Protein AF-A0AAN9U965-F1 (afdb_monomer_lite)

pLDDT: mean 80.57, std 17.1, range [33.0, 98.25]

Radius of gyration: 24.38 Å; chains: 1; bounding box: 65×41×61 Å

Sequence (216 aa):
MSSQENPQKCGNPKCTTAPPLPDSGAPPSSTLLKCGRCKKEAYCSRPCQAAAWPRHKRSCVRPNYIIKFQLSPEYVTDPPVSRTLSCPADAVFYHLHMALQVAFGWSTTHSFDFAVANPDYVSPFAANGGVGADGQPDFSALMEHLKRMNPAHGADPSAPQEYLFRVVDPVEQTMFSGVDRVHEGGRRHPNTPEKKADNYKLYQLFDDPKYQGRFP

Foldseek 3Di:
DDDPPDPQDALQPPDPDDDPDPPDPDDPDQPFCQDPAQSPGTHSDPVSCVNCCVVVVVVRAHFWDFDKDWDPCVPQVVVTDIDTDGGRQQAFQVVVVVVVCVRVVHDPPAWDKDFQFDPPDDQPCNVAVCAPPVRHRVVVSVVVLVLLLDLVDAADQPDDQGTQEMATEPDDDDPPNCPRCSCVSSNDHPNYYYHYRRPHGNCNQDVDPVCDVRDD

InterPro domains:
  IPR002893 Zinc finger, MYND-type [PF01753] (28-60)
  IPR002893 Zinc finger, MYND-type [PS50865] (7-60)
  IPR012912 Plasmid pRiA4b, Orf3-like domain [PF07929] (77-123)
  IPR024047 MM3350-like superfamily [G3DSA:3.10.290.30] (62-215)
  IPR024047 MM3350-like superfamily [SSF159941] (63-125)

Organism: NCBI:txid117547

Structure (mmCIF, N/CA/C/O backbone):
data_AF-A0AAN9U965-F1
#
_entry.id   AF-A0AAN9U965-F1
#
loop_
_atom_site.group_PDB
_atom_site.id
_atom_site.type_symbol
_atom_site.label_atom_id
_atom_site.label_alt_id
_atom_site.label_comp_id
_atom_site.label_asym_id
_atom_site.label_entity_id
_atom_site.label_seq_id
_atom_site.pdbx_PDB_ins_code
_atom_site.Cartn_x
_atom_site.Cartn_y
_atom_site.Cartn_z
_atom_site.occupancy
_atom_site.B_iso_or_equiv
_atom_site.auth_seq_id
_atom_site.auth_comp_id
_atom_site.auth_asym_id
_atom_site.auth_atom_id
_atom_site.pdbx_PDB_model_num
ATOM 1 N N . MET A 1 1 ? -28.577 -2.447 -3.236 1.00 33.00 1 MET A N 1
ATOM 2 C CA . MET A 1 1 ? -28.711 -3.057 -1.896 1.00 33.00 1 MET A CA 1
ATOM 3 C C . MET A 1 1 ? -28.308 -2.005 -0.877 1.00 33.00 1 MET A C 1
ATOM 5 O O . MET A 1 1 ? -27.128 -1.707 -0.768 1.00 33.00 1 MET A O 1
ATOM 9 N N . SER A 1 2 ? -29.287 -1.352 -0.249 1.00 36.78 2 SER A N 1
ATOM 10 C CA . SER A 1 2 ? -29.056 -0.241 0.680 1.00 36.78 2 SER A CA 1
ATOM 11 C C . SER A 1 2 ? -28.466 -0.753 1.989 1.00 36.78 2 SER A C 1
ATOM 13 O O . SER A 1 2 ? -29.139 -1.455 2.741 1.00 36.78 2 SER A O 1
ATOM 15 N N . SER A 1 3 ? -27.212 -0.403 2.264 1.00 39.09 3 SER A N 1
ATOM 16 C CA . SER A 1 3 ? -26.610 -0.568 3.584 1.00 39.09 3 SER A CA 1
ATOM 17 C C . SER A 1 3 ? -27.312 0.388 4.546 1.00 39.09 3 SER A C 1
ATOM 19 O O . SER A 1 3 ? -27.102 1.595 4.483 1.00 39.09 3 SER A O 1
ATOM 21 N N . GLN A 1 4 ? -28.185 -0.136 5.403 1.00 35.56 4 GLN A N 1
ATOM 22 C CA . GLN A 1 4 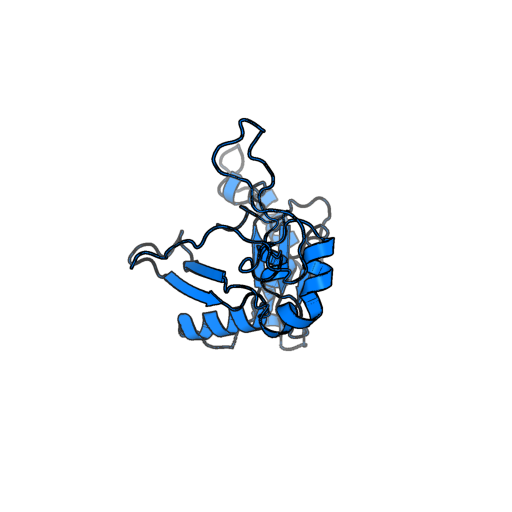? -28.764 0.628 6.504 1.00 35.56 4 GLN A CA 1
ATOM 23 C C . GLN A 1 4 ? -27.636 0.999 7.480 1.00 35.56 4 GLN A C 1
ATOM 25 O O . GLN A 1 4 ? -27.138 0.151 8.223 1.00 35.56 4 GLN A O 1
ATOM 30 N N . GLU A 1 5 ? -27.193 2.256 7.453 1.00 42.22 5 GLU A N 1
ATOM 31 C CA . GLU A 1 5 ? -26.287 2.801 8.463 1.00 42.22 5 GLU A CA 1
ATOM 32 C C . GLU A 1 5 ? -27.044 2.922 9.794 1.00 42.22 5 GLU A C 1
ATOM 34 O O . GLU A 1 5 ? -27.876 3.800 10.003 1.00 42.22 5 GLU A O 1
ATOM 39 N N . ASN A 1 6 ? -26.781 1.968 10.684 1.00 44.28 6 ASN A N 1
ATOM 40 C CA . ASN A 1 6 ? -27.314 1.913 12.042 1.00 44.28 6 ASN A CA 1
ATOM 41 C C . ASN A 1 6 ? -26.802 3.131 12.852 1.00 44.28 6 ASN A C 1
ATOM 43 O O . ASN A 1 6 ? -25.614 3.455 12.723 1.00 44.28 6 ASN A O 1
ATOM 47 N N . PRO A 1 7 ? -27.618 3.791 13.703 1.00 51.41 7 PRO A N 1
ATOM 48 C CA . PRO A 1 7 ? -27.207 4.992 14.426 1.00 51.41 7 PRO A CA 1
ATOM 49 C C . PRO A 1 7 ? -25.923 4.761 15.226 1.00 51.41 7 PRO A C 1
ATOM 51 O O . PRO A 1 7 ? -25.764 3.747 15.913 1.00 51.41 7 PRO A O 1
ATOM 54 N N . GLN A 1 8 ? -24.991 5.708 15.109 1.00 67.69 8 GLN A N 1
ATOM 55 C CA . GLN A 1 8 ? -23.650 5.646 15.682 1.00 67.69 8 GLN A CA 1
ATOM 56 C C . GLN A 1 8 ? -23.687 5.554 17.215 1.00 67.69 8 GLN A C 1
ATOM 58 O O . GLN A 1 8 ? -23.705 6.562 17.916 1.00 67.69 8 GLN A O 1
ATOM 63 N N . LYS A 1 9 ? -23.666 4.326 17.747 1.00 83.88 9 LYS A N 1
ATOM 64 C CA . LYS A 1 9 ? -23.493 4.042 19.178 1.00 83.88 9 LYS A CA 1
ATOM 65 C C . LYS A 1 9 ? -22.047 3.681 19.503 1.00 83.88 9 LYS A C 1
ATOM 67 O O . LYS A 1 9 ? -21.360 3.041 18.708 1.00 83.88 9 LYS A O 1
ATOM 72 N N . CYS A 1 10 ? -21.603 4.041 20.706 1.00 89.50 10 CYS A N 1
ATOM 73 C CA . CYS A 1 10 ? -20.295 3.637 21.214 1.00 89.50 10 CYS A CA 1
ATOM 74 C C . CYS A 1 10 ? -20.200 2.101 21.311 1.00 89.50 10 CYS A C 1
ATOM 76 O O . CYS A 1 10 ? -21.069 1.448 21.887 1.00 89.50 10 CYS A O 1
ATOM 78 N N . GLY A 1 11 ? -19.120 1.516 20.785 1.00 90.19 11 GLY A N 1
ATOM 79 C CA . GLY A 1 11 ? -18.859 0.071 20.819 1.00 90.19 11 GLY A CA 1
ATOM 80 C C . GLY A 1 11 ? -18.490 -0.477 22.206 1.00 90.19 11 GLY A C 1
ATOM 81 O O . GLY A 1 11 ? -18.425 -1.697 22.397 1.00 90.19 11 GLY A O 1
ATOM 82 N N . ASN A 1 12 ? -18.257 0.399 23.191 1.00 91.62 12 ASN A N 1
ATOM 83 C CA . ASN A 1 12 ? -18.018 0.002 24.576 1.00 91.62 12 ASN A CA 1
ATOM 84 C C . ASN A 1 12 ? -19.356 -0.325 25.270 1.00 91.62 12 ASN A C 1
ATOM 86 O O . ASN A 1 12 ? -20.161 0.580 25.477 1.00 91.62 12 ASN A O 1
ATOM 90 N N . PRO A 1 13 ? -19.592 -1.583 25.693 1.00 87.50 13 PRO A N 1
ATOM 91 C CA . PRO A 1 13 ? -20.861 -1.986 26.302 1.00 87.50 13 PRO A CA 1
ATOM 92 C C . PRO A 1 13 ? -21.070 -1.380 27.696 1.00 87.50 13 PRO A C 1
ATOM 94 O O . PRO A 1 13 ? -22.182 -1.400 28.204 1.00 87.50 13 PRO A O 1
ATOM 97 N N . LYS A 1 14 ? -20.002 -0.868 28.320 1.00 88.12 14 LYS A N 1
ATOM 98 C CA . LYS A 1 14 ? -20.027 -0.193 29.623 1.00 88.12 14 LYS A CA 1
ATOM 99 C C . LYS A 1 14 ? -19.999 1.333 29.482 1.00 88.12 14 LYS A C 1
ATOM 101 O O . LYS A 1 14 ? -19.665 2.029 30.434 1.00 88.12 14 LYS A O 1
ATOM 106 N N . CYS A 1 15 ? -20.243 1.859 28.281 1.00 88.25 15 CYS A N 1
ATOM 107 C CA . CYS A 1 15 ? -20.258 3.297 28.058 1.00 88.25 15 CYS A CA 1
ATOM 108 C C . CYS A 1 15 ? -21.471 3.919 28.759 1.00 88.25 15 CYS A C 1
ATOM 110 O O . CYS A 1 15 ? -22.599 3.497 28.528 1.00 88.25 15 CYS A O 1
ATOM 112 N N . THR A 1 16 ? -21.226 4.924 29.596 1.00 83.69 16 THR A N 1
ATOM 113 C CA . THR A 1 16 ? -22.264 5.710 30.279 1.00 83.69 16 THR A CA 1
ATOM 114 C C . THR A 1 16 ? -22.568 7.026 29.565 1.00 83.69 16 THR A C 1
ATOM 116 O O . THR A 1 16 ? -23.454 7.763 29.988 1.00 83.69 16 THR A O 1
ATOM 119 N N . THR A 1 17 ? -21.843 7.344 28.486 1.00 76.25 17 THR A N 1
ATOM 120 C CA . THR A 1 17 ? -22.104 8.531 27.670 1.00 76.25 17 THR A CA 1
ATOM 121 C C . THR A 1 17 ? -23.449 8.354 26.974 1.00 76.25 17 THR A C 1
ATOM 123 O O . THR A 1 17 ? -23.606 7.446 26.154 1.00 76.25 17 THR A O 1
ATOM 126 N N . ALA A 1 18 ? -24.421 9.197 27.325 1.00 64.00 18 ALA A N 1
ATOM 127 C CA . ALA A 1 18 ? -25.734 9.182 26.699 1.00 64.00 18 ALA A CA 1
ATOM 128 C C . ALA A 1 18 ? -25.607 9.428 25.180 1.00 64.00 18 ALA A C 1
ATOM 130 O O . ALA A 1 18 ? -24.743 10.207 24.762 1.00 64.00 18 ALA A O 1
ATOM 131 N N . PRO A 1 19 ? -26.443 8.785 24.345 1.00 62.22 19 PRO A N 1
ATOM 132 C CA . PRO A 1 19 ? -26.567 9.165 22.944 1.00 62.22 19 PRO A CA 1
ATOM 133 C C . PRO A 1 19 ? -26.941 10.653 22.844 1.00 62.22 19 PRO A C 1
ATOM 135 O O . PRO A 1 19 ? -27.710 11.125 23.686 1.00 62.22 19 PRO A O 1
ATOM 138 N N . PRO A 1 20 ? -26.442 11.398 21.844 1.00 55.19 20 PRO A N 1
ATOM 139 C CA . PRO A 1 20 ? -26.925 12.752 21.610 1.00 55.19 20 PRO A CA 1
ATOM 140 C C . PRO A 1 20 ? -28.438 12.705 21.347 1.00 55.19 20 PRO A C 1
ATOM 142 O O . PRO A 1 20 ? -28.898 11.987 20.458 1.00 55.19 20 PRO A O 1
ATOM 145 N N . LEU A 1 21 ? -29.210 13.420 22.169 1.00 56.56 21 LEU A N 1
ATOM 146 C CA . LEU A 1 21 ? -30.652 13.578 21.990 1.00 56.56 21 LEU A CA 1
ATOM 147 C C . LEU A 1 21 ? -30.922 14.437 20.742 1.00 56.56 21 LEU A C 1
ATOM 149 O O . LEU A 1 21 ? -30.198 15.410 20.525 1.00 56.56 21 LEU A O 1
ATOM 153 N N . PRO A 1 22 ? -31.954 14.117 19.943 1.00 55.69 22 PRO A N 1
ATOM 154 C CA . PRO A 1 22 ? -32.213 14.800 18.676 1.00 55.69 22 PRO A CA 1
ATOM 155 C C . PRO A 1 22 ? -32.736 16.249 18.782 1.00 55.69 22 PRO A C 1
ATOM 157 O O . PRO A 1 22 ? -32.717 16.927 17.764 1.00 55.69 22 PRO A O 1
ATOM 160 N N . ASP A 1 23 ? -33.141 16.752 19.961 1.00 52.41 23 ASP A N 1
ATOM 161 C CA . ASP A 1 23 ? -33.913 18.017 20.072 1.00 52.41 23 ASP A CA 1
ATOM 162 C C . ASP A 1 23 ? -33.387 19.075 21.061 1.00 52.41 23 ASP A C 1
ATOM 164 O O . ASP A 1 23 ? -33.998 20.125 21.260 1.00 52.41 23 ASP A O 1
ATOM 168 N N . SER A 1 24 ? -32.240 18.861 21.698 1.00 47.91 24 SER A N 1
ATOM 169 C CA . SER A 1 24 ? -31.619 19.902 22.526 1.00 47.91 24 SER A CA 1
ATOM 170 C C . SER A 1 24 ? -30.653 20.701 21.661 1.00 47.91 24 SER A C 1
ATOM 172 O O . SER A 1 24 ? -29.662 20.129 21.220 1.00 47.91 24 SER A O 1
ATOM 174 N N . GLY A 1 25 ? -30.919 21.996 21.441 1.00 50.47 25 GLY A N 1
ATOM 175 C CA . GLY A 1 25 ? -30.097 22.961 20.681 1.00 50.47 25 GLY A CA 1
ATOM 176 C C . GLY A 1 25 ? -28.674 23.215 21.216 1.00 50.47 25 GLY A C 1
ATOM 177 O O . GLY A 1 25 ? -28.175 24.335 21.161 1.00 50.47 25 GLY A O 1
ATOM 178 N N . ALA A 1 26 ? -28.023 22.184 21.750 1.00 45.66 26 ALA A N 1
ATOM 179 C CA . ALA A 1 26 ? -26.608 22.096 22.054 1.00 45.66 26 ALA A CA 1
ATOM 180 C C . ALA A 1 26 ? -25.844 21.597 20.809 1.00 45.66 26 ALA A C 1
ATOM 182 O O . ALA A 1 26 ? -26.384 20.804 20.034 1.00 45.66 26 ALA A O 1
ATOM 183 N N . PRO A 1 27 ? -24.592 22.037 20.592 1.00 43.31 27 PRO A N 1
ATOM 184 C CA . PRO A 1 27 ? -23.856 21.726 19.372 1.00 43.31 27 PRO A CA 1
ATOM 185 C C . PRO A 1 27 ? -23.707 20.201 19.169 1.00 43.31 27 PRO A C 1
ATOM 187 O O . PRO A 1 27 ? -23.223 19.504 20.066 1.00 43.31 27 PRO A O 1
ATOM 190 N N . PRO A 1 28 ? -24.092 19.660 17.998 1.00 51.34 28 PRO A N 1
ATOM 191 C CA . PRO A 1 28 ? -23.987 18.237 17.694 1.00 51.34 28 PRO A CA 1
ATOM 192 C C . PRO A 1 28 ? -22.547 17.901 17.289 1.00 51.34 28 PRO A C 1
ATOM 194 O O . PRO A 1 28 ? -22.209 17.946 16.110 1.00 51.34 28 PRO A O 1
ATOM 197 N N . SER A 1 29 ? -21.649 17.611 18.234 1.00 54.28 29 SER A N 1
ATOM 198 C CA . SER A 1 29 ? -20.242 17.411 17.841 1.00 54.28 29 SER A CA 1
ATOM 199 C C . SER A 1 29 ? -19.417 16.463 18.711 1.00 54.28 29 SER A C 1
ATOM 201 O O . SER A 1 29 ? -18.248 16.717 18.984 1.00 54.28 29 SER A O 1
ATOM 203 N N . SER A 1 30 ? -19.956 15.295 19.065 1.00 62.44 30 SER A N 1
ATOM 204 C CA . SER A 1 30 ? -19.082 14.152 19.386 1.00 62.44 30 SER A CA 1
ATOM 205 C C . SER A 1 30 ? -19.156 13.094 18.290 1.00 62.44 30 SER A C 1
ATOM 207 O O . SER A 1 30 ? -19.732 12.021 18.450 1.00 62.44 30 SER A O 1
ATOM 209 N N . THR A 1 31 ? -18.566 13.406 17.133 1.00 82.62 31 THR A N 1
ATOM 210 C CA . THR A 1 31 ? -18.315 12.408 16.086 1.00 82.62 31 THR A CA 1
ATOM 211 C C . THR A 1 31 ? -17.539 11.247 16.706 1.00 82.62 31 THR A C 1
ATOM 213 O O . THR A 1 31 ? -16.443 11.447 17.237 1.00 82.62 31 THR A O 1
ATOM 216 N N . LEU A 1 32 ? -18.101 10.035 16.684 1.00 88.00 32 LEU A N 1
ATOM 217 C CA . LEU A 1 32 ? -17.435 8.886 17.289 1.00 88.00 32 LEU A CA 1
ATOM 218 C C . LEU A 1 32 ? -16.101 8.604 16.584 1.00 88.00 32 LEU A C 1
ATOM 220 O O . LEU A 1 32 ? -15.992 8.602 15.356 1.00 88.00 32 LEU A O 1
ATOM 224 N N . LEU A 1 33 ? -15.085 8.284 17.378 1.00 91.06 33 LEU A N 1
ATOM 225 C CA . LEU A 1 33 ? -13.773 7.873 16.906 1.00 91.06 33 LEU A CA 1
ATOM 226 C C . LEU A 1 33 ? -13.855 6.441 16.375 1.00 91.06 33 LEU A C 1
ATOM 228 O O . LEU A 1 33 ? -14.001 5.485 17.141 1.00 91.06 33 LEU A O 1
ATOM 232 N N . LYS A 1 34 ? -13.747 6.278 15.055 1.00 93.75 34 LYS A N 1
ATOM 233 C CA . LYS A 1 34 ? -13.656 4.954 14.425 1.00 93.75 34 LYS A CA 1
ATOM 234 C C . LYS A 1 34 ? -12.358 4.257 14.839 1.00 93.75 34 LYS A C 1
ATOM 236 O O . LYS A 1 34 ? -11.306 4.884 14.953 1.00 93.75 34 LYS A O 1
ATOM 241 N N . CYS A 1 35 ? -12.407 2.939 15.015 1.00 94.25 35 CYS A N 1
ATOM 242 C CA . CYS A 1 35 ? -11.218 2.129 15.259 1.00 94.25 35 CYS A CA 1
ATOM 243 C C . CYS A 1 35 ? -10.216 2.306 14.108 1.00 94.25 35 CYS A C 1
ATOM 245 O O . CYS A 1 35 ? -10.509 1.928 12.975 1.00 94.25 35 CYS A O 1
ATOM 247 N N . GLY A 1 36 ? -9.011 2.808 14.397 1.00 90.00 36 GLY A N 1
ATOM 248 C CA . GLY A 1 36 ? -7.984 3.059 13.375 1.00 90.00 36 GLY A CA 1
ATOM 249 C C . GLY A 1 36 ? -7.506 1.814 12.614 1.00 90.00 36 GLY A C 1
ATOM 250 O O . GLY A 1 36 ? -6.894 1.942 11.561 1.00 90.00 36 GLY A O 1
ATOM 251 N N . ARG A 1 37 ? -7.796 0.604 13.120 1.00 93.06 37 ARG A N 1
ATOM 252 C CA . ARG A 1 37 ? -7.456 -0.665 12.459 1.00 93.06 37 ARG A CA 1
ATOM 253 C C . ARG A 1 37 ? -8.572 -1.140 11.526 1.00 93.06 37 ARG A C 1
ATOM 255 O O . ARG A 1 37 ? -8.371 -1.220 10.323 1.00 93.06 37 ARG A O 1
ATOM 262 N N . CYS A 1 38 ? -9.741 -1.480 12.069 1.00 94.25 38 CYS A N 1
ATOM 263 C CA . CYS A 1 38 ? -10.821 -2.081 11.276 1.00 94.25 38 CYS A CA 1
ATOM 264 C C . CYS A 1 38 ? -11.787 -1.065 10.659 1.00 94.25 38 CYS A C 1
ATOM 266 O O . CYS A 1 38 ? -12.518 -1.416 9.740 1.00 94.25 38 CYS A O 1
ATOM 268 N N . LYS A 1 39 ? -11.845 0.163 11.191 1.00 91.81 39 LYS A N 1
ATOM 269 C CA . LYS A 1 39 ? -12.806 1.220 10.831 1.00 91.81 39 LYS A CA 1
ATOM 270 C C . LYS A 1 39 ? -14.297 0.838 11.001 1.00 91.81 39 LYS A C 1
ATOM 272 O O . LYS A 1 39 ? -15.154 1.642 10.649 1.00 91.81 39 LYS A O 1
ATOM 277 N N . LYS A 1 40 ? -14.605 -0.344 11.565 1.00 92.12 40 LYS A N 1
ATOM 278 C CA . LYS A 1 40 ? -15.967 -0.896 11.750 1.00 92.12 40 LYS A CA 1
ATOM 279 C C . LYS A 1 40 ? -16.630 -0.491 13.068 1.00 92.12 40 LYS A C 1
ATOM 281 O O . LYS A 1 40 ? -17.798 -0.130 13.071 1.00 92.12 40 LYS A O 1
ATOM 286 N N . GLU A 1 41 ? -15.909 -0.569 14.187 1.00 93.25 41 GLU A N 1
ATOM 287 C CA . GLU A 1 41 ? -16.414 -0.099 15.486 1.00 93.25 41 GLU A CA 1
ATOM 288 C C . GLU A 1 41 ? -16.032 1.365 15.716 1.00 93.25 41 GLU A C 1
ATOM 290 O O . GLU A 1 41 ? -14.964 1.805 15.280 1.00 93.25 41 GLU A O 1
ATOM 295 N N . ALA A 1 42 ? -16.889 2.105 16.420 1.00 93.88 42 ALA A N 1
ATOM 296 C CA . ALA A 1 42 ? -16.668 3.500 16.778 1.00 93.88 42 ALA A CA 1
ATOM 297 C C . ALA A 1 42 ? -16.860 3.714 18.287 1.00 93.88 42 ALA A C 1
ATOM 299 O O . ALA A 1 42 ? -17.663 3.034 18.926 1.00 93.88 42 ALA A O 1
ATOM 300 N N . TYR A 1 43 ? -16.109 4.642 18.871 1.00 92.69 43 TYR A N 1
ATOM 301 C CA . TYR A 1 43 ? -16.084 4.892 20.312 1.00 92.69 43 TYR A CA 1
ATOM 302 C C . TYR A 1 43 ? -16.161 6.388 20.591 1.00 92.69 43 TYR A C 1
ATOM 304 O O . TYR A 1 43 ? -15.590 7.183 19.854 1.00 92.69 43 TYR A O 1
ATOM 312 N N . CYS A 1 44 ? -16.810 6.791 21.683 1.00 91.31 44 CYS A N 1
ATOM 313 C CA . CYS A 1 44 ? -16.850 8.208 22.062 1.00 91.31 44 CYS A CA 1
ATOM 314 C C . CYS A 1 44 ? -15.472 8.738 22.494 1.00 91.31 44 CYS A C 1
ATOM 316 O O . CYS A 1 44 ? -15.247 9.943 22.514 1.00 91.31 44 CYS A O 1
ATOM 318 N N . SER A 1 45 ? -14.538 7.847 22.849 1.00 90.81 45 SER A N 1
ATOM 319 C CA . SER A 1 45 ? -13.206 8.210 23.325 1.00 90.81 45 SER A CA 1
ATOM 320 C C . SER A 1 45 ? -12.217 7.039 23.231 1.00 90.81 45 SER A C 1
ATOM 322 O O . SER A 1 45 ? -12.611 5.866 23.189 1.00 90.81 45 SER A O 1
ATOM 324 N N . ARG A 1 46 ? -10.910 7.341 23.249 1.00 92.75 46 ARG A N 1
ATOM 325 C CA . ARG A 1 46 ? -9.844 6.321 23.327 1.00 92.75 46 ARG A CA 1
ATOM 326 C C . ARG A 1 46 ? -9.961 5.419 24.573 1.00 92.75 46 ARG A C 1
ATOM 328 O O . ARG A 1 46 ? -9.793 4.211 24.415 1.00 92.75 46 ARG A O 1
ATOM 335 N N . PRO A 1 47 ? -10.305 5.923 25.779 1.00 94.25 47 PRO A N 1
ATOM 336 C CA . PRO A 1 47 ? -10.599 5.067 26.932 1.00 94.25 47 PRO A CA 1
ATOM 337 C C . PRO A 1 47 ? -11.714 4.046 26.679 1.00 94.25 47 PRO A C 1
ATOM 339 O O . PRO A 1 47 ? -11.564 2.879 27.040 1.00 94.25 47 PRO A O 1
ATOM 342 N N . CYS A 1 48 ? -12.802 4.437 26.003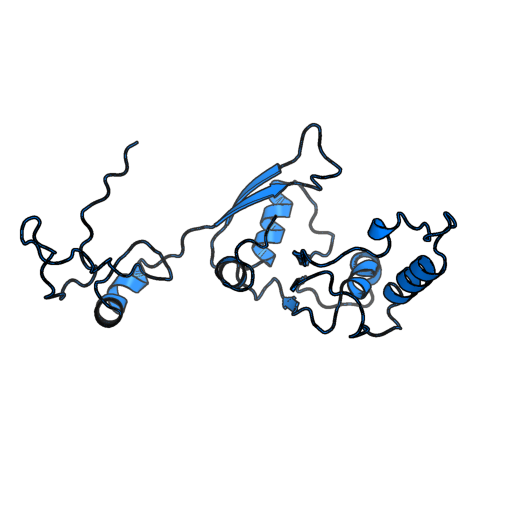 1.00 94.12 48 CYS A N 1
ATOM 343 C CA . CYS A 1 48 ? -13.865 3.495 25.642 1.00 94.12 48 CYS A CA 1
ATOM 344 C C . CYS A 1 48 ? -13.376 2.411 24.673 1.00 94.12 48 CYS A C 1
ATOM 346 O O . CYS A 1 48 ? -13.717 1.241 24.849 1.00 94.12 48 CYS A O 1
ATOM 348 N N . GLN A 1 49 ? -12.542 2.774 23.695 1.00 95.00 49 GLN A N 1
ATOM 349 C CA . GLN A 1 49 ? -11.904 1.802 22.807 1.00 95.00 49 GLN A CA 1
ATOM 350 C C . GLN A 1 49 ? -11.016 0.820 23.584 1.00 95.00 49 GLN A C 1
ATOM 352 O O . GLN A 1 49 ? -11.111 -0.389 23.376 1.00 95.00 49 GLN A O 1
ATOM 357 N N . ALA A 1 50 ? -10.172 1.319 24.492 1.00 95.50 50 ALA A N 1
ATOM 358 C CA . ALA A 1 50 ? -9.275 0.491 25.295 1.00 95.50 50 ALA A CA 1
ATOM 359 C C . ALA A 1 50 ? -10.050 -0.481 26.201 1.00 95.50 50 ALA A C 1
ATOM 361 O O . ALA A 1 50 ? -9.736 -1.669 26.240 1.00 95.50 50 ALA A O 1
ATOM 362 N N . ALA A 1 51 ? -11.116 -0.009 26.854 1.00 95.50 51 ALA A N 1
ATOM 363 C CA . ALA A 1 51 ? -11.986 -0.845 27.679 1.00 95.50 51 ALA A CA 1
ATOM 364 C C . ALA A 1 51 ? -12.704 -1.940 26.865 1.00 95.50 51 ALA A C 1
ATOM 366 O O . ALA A 1 51 ? -12.863 -3.067 27.338 1.00 95.50 51 ALA A O 1
ATOM 367 N N . ALA A 1 52 ? -13.109 -1.638 25.627 1.00 95.38 52 ALA A N 1
ATOM 368 C CA . ALA A 1 52 ? -13.739 -2.600 24.723 1.00 95.38 52 ALA A CA 1
ATOM 369 C C . ALA A 1 52 ? -12.738 -3.560 24.041 1.00 95.38 52 ALA A C 1
ATOM 371 O O . ALA A 1 52 ? -13.146 -4.600 23.510 1.00 95.38 52 ALA A O 1
ATOM 372 N N . TRP A 1 53 ? -11.435 -3.247 24.062 1.00 95.69 53 TRP A N 1
ATOM 373 C CA . TRP A 1 53 ? -10.397 -3.942 23.293 1.00 95.69 53 TRP A CA 1
ATOM 374 C C . TRP A 1 53 ? -10.321 -5.462 23.515 1.00 95.69 53 TRP A C 1
ATOM 376 O O . TRP A 1 53 ? -10.224 -6.179 22.517 1.00 95.69 53 TRP A O 1
ATOM 386 N N . PRO A 1 54 ? -10.418 -6.016 24.744 1.00 96.19 54 PRO A N 1
ATOM 387 C CA . PRO A 1 54 ? -10.341 -7.467 24.954 1.00 96.19 54 PRO A CA 1
ATOM 388 C C . PRO A 1 54 ? -11.386 -8.270 24.166 1.00 96.19 54 PRO A C 1
ATOM 390 O O . PRO A 1 54 ? -11.110 -9.403 23.757 1.00 96.19 54 PRO A O 1
ATOM 393 N N . ARG A 1 55 ? -12.562 -7.672 23.935 1.00 94.88 55 ARG A N 1
ATOM 394 C CA . ARG A 1 55 ? -13.632 -8.232 23.105 1.00 94.88 55 ARG A CA 1
ATOM 395 C C . ARG A 1 55 ? -13.425 -7.879 21.634 1.00 94.88 55 ARG A C 1
ATOM 397 O O . ARG A 1 55 ? -13.415 -8.779 20.800 1.00 94.88 55 ARG A O 1
ATOM 404 N N . HIS A 1 56 ? -13.209 -6.597 21.335 1.00 95.19 56 HIS A N 1
ATOM 405 C CA . HIS A 1 56 ? -13.087 -6.093 19.966 1.00 95.19 56 HIS A CA 1
ATOM 406 C C . HIS A 1 56 ? -11.935 -6.746 19.187 1.00 95.19 56 HIS A C 1
ATOM 408 O O . HIS A 1 56 ? -12.091 -7.096 18.021 1.00 95.19 56 HIS A O 1
ATOM 414 N N . LYS A 1 57 ? -10.779 -6.984 19.824 1.00 95.50 57 LYS A N 1
ATOM 415 C CA . LYS A 1 57 ? -9.582 -7.519 19.151 1.00 95.50 57 LYS A CA 1
ATOM 416 C C . LYS A 1 57 ? -9.804 -8.858 18.442 1.00 95.50 57 LYS A C 1
ATOM 418 O O . LYS A 1 57 ? -9.081 -9.156 17.502 1.00 95.50 57 LYS A O 1
ATOM 423 N N . ARG A 1 58 ? -10.791 -9.648 18.885 1.00 95.25 58 ARG A N 1
ATOM 424 C CA . ARG A 1 58 ? -11.121 -10.963 18.311 1.00 95.25 58 ARG A CA 1
ATOM 425 C C . ARG A 1 58 ? -11.774 -10.854 16.931 1.00 95.25 58 ARG A C 1
ATOM 427 O O . ARG A 1 58 ? -11.647 -11.771 16.135 1.00 95.25 58 ARG A O 1
ATOM 434 N N . SER A 1 59 ? -12.453 -9.742 16.655 1.00 94.50 59 SER A N 1
ATOM 435 C CA . SER A 1 59 ? -13.129 -9.456 15.381 1.00 94.50 59 SER A CA 1
ATOM 436 C C . SER A 1 59 ? -12.526 -8.255 14.637 1.00 94.50 59 SER A C 1
ATOM 438 O O . SER A 1 59 ? -12.982 -7.893 13.551 1.00 94.50 59 SER A O 1
ATOM 440 N N . CYS A 1 60 ? -11.492 -7.622 15.200 1.00 95.44 60 CYS A N 1
ATOM 441 C CA . CYS A 1 60 ? -10.836 -6.449 14.633 1.00 95.44 60 CYS A CA 1
ATOM 442 C C . CYS A 1 60 ? -9.913 -6.827 13.462 1.00 95.44 60 CYS A C 1
ATOM 444 O O . CYS A 1 60 ? -8.715 -7.064 13.638 1.00 95.44 60 CYS A O 1
ATOM 446 N N . VAL A 1 61 ? -10.473 -6.832 12.253 1.00 94.75 61 VAL A N 1
ATOM 447 C CA . VAL A 1 61 ? -9.756 -7.113 10.999 1.00 94.75 61 VAL A CA 1
ATOM 448 C C . VAL A 1 61 ? -9.646 -5.834 10.171 1.00 94.75 61 VAL A C 1
ATOM 450 O O . VAL A 1 61 ? -10.631 -5.105 10.035 1.00 94.75 61 VAL A O 1
ATOM 453 N N . ARG A 1 62 ? -8.451 -5.538 9.640 1.00 95.44 62 ARG A N 1
ATOM 454 C CA . ARG A 1 62 ? -8.266 -4.409 8.714 1.00 95.44 62 ARG A CA 1
ATOM 455 C C . ARG A 1 62 ? -9.032 -4.696 7.416 1.00 95.44 62 ARG A C 1
ATOM 457 O O . ARG A 1 62 ? -8.984 -5.834 6.956 1.00 95.44 62 ARG A O 1
ATOM 464 N N . PRO A 1 63 ? -9.739 -3.717 6.830 1.00 95.50 63 PRO A N 1
ATOM 465 C CA . PRO A 1 63 ? -10.337 -3.910 5.515 1.00 95.50 63 PRO A CA 1
ATOM 466 C C . PRO A 1 63 ? -9.245 -4.149 4.468 1.00 95.50 63 PRO A C 1
ATOM 468 O O . PRO A 1 63 ? -8.135 -3.638 4.608 1.00 95.50 63 PRO A O 1
ATOM 471 N N . ASN A 1 64 ? -9.569 -4.906 3.423 1.00 97.38 64 ASN A N 1
ATOM 472 C CA . ASN A 1 64 ? -8.677 -5.075 2.281 1.00 97.38 64 ASN A CA 1
ATOM 473 C C . ASN A 1 64 ? -8.521 -3.753 1.518 1.00 97.38 64 ASN A C 1
ATOM 475 O O . ASN A 1 64 ? -9.451 -2.945 1.463 1.00 97.38 64 ASN A O 1
ATOM 479 N N . TYR A 1 65 ? -7.371 -3.575 0.875 1.00 96.44 65 TYR A N 1
ATOM 480 C CA . TYR A 1 65 ? -7.190 -2.561 -0.156 1.00 96.44 65 TYR A CA 1
ATOM 481 C C . TYR A 1 65 ? -7.768 -3.068 -1.475 1.00 96.44 65 TYR A C 1
ATOM 483 O O . TYR A 1 65 ? -7.570 -4.229 -1.831 1.00 96.44 65 TYR A O 1
ATOM 491 N N . ILE A 1 66 ? -8.471 -2.201 -2.200 1.00 96.94 66 ILE A N 1
ATOM 492 C CA . ILE A 1 66 ? -8.873 -2.454 -3.584 1.00 96.94 66 ILE A CA 1
ATOM 493 C C . ILE A 1 66 ? -7.907 -1.671 -4.464 1.00 96.94 66 ILE A C 1
ATOM 495 O O . ILE A 1 66 ? -7.951 -0.444 -4.474 1.00 96.94 66 ILE A O 1
ATOM 499 N N . ILE A 1 67 ? -7.001 -2.374 -5.139 1.00 96.19 67 ILE A N 1
ATOM 500 C CA . ILE A 1 67 ? -5.891 -1.762 -5.874 1.00 96.19 67 ILE A CA 1
ATOM 501 C C . ILE A 1 67 ? -6.055 -2.076 -7.356 1.00 96.19 67 ILE A C 1
ATOM 503 O O . ILE A 1 67 ? -6.213 -3.240 -7.728 1.00 96.19 67 ILE A O 1
ATOM 507 N N . LYS A 1 68 ? -6.030 -1.044 -8.201 1.00 96.25 68 LYS A N 1
ATOM 508 C CA . LYS A 1 68 ? -6.033 -1.176 -9.659 1.00 96.25 68 LYS A CA 1
ATOM 509 C C . LYS A 1 68 ? -4.600 -1.054 -10.168 1.00 96.25 68 LYS A C 1
ATOM 511 O O . LYS A 1 68 ? -3.931 -0.072 -9.887 1.00 96.25 68 LYS A O 1
ATOM 516 N N . PHE A 1 69 ? -4.165 -2.039 -10.937 1.00 95.69 69 PHE A N 1
ATOM 517 C CA . PHE A 1 69 ? -2.867 -2.082 -11.594 1.00 95.69 69 PHE A CA 1
ATOM 518 C C . PHE A 1 69 ? -3.062 -1.876 -13.086 1.00 95.69 69 PHE A C 1
ATOM 520 O O . PHE A 1 69 ? -3.923 -2.524 -13.686 1.00 95.69 69 PHE A O 1
ATOM 527 N N . GLN A 1 70 ? -2.265 -0.994 -13.675 1.00 95.19 70 GLN A N 1
ATOM 528 C CA . GLN A 1 70 ? -2.206 -0.764 -15.114 1.00 95.19 70 GLN A CA 1
ATOM 529 C C . GLN A 1 70 ? -0.802 -1.113 -15.593 1.00 95.19 70 GLN A C 1
ATOM 531 O O . GLN A 1 70 ? 0.180 -0.690 -14.986 1.00 95.19 70 GLN A O 1
ATOM 536 N N . LEU A 1 71 ? -0.712 -1.915 -16.650 1.00 93.31 71 LEU A N 1
ATOM 537 C CA . LEU A 1 71 ? 0.571 -2.285 -17.228 1.00 93.31 71 LEU A CA 1
ATOM 538 C C . LEU A 1 71 ? 1.033 -1.166 -18.157 1.00 93.31 71 LEU A C 1
ATOM 540 O O . LEU A 1 71 ? 0.408 -0.964 -19.191 1.00 93.31 71 LEU A O 1
ATOM 544 N N . SER A 1 72 ? 2.101 -0.460 -17.778 1.00 88.38 72 SER A N 1
ATOM 545 C CA . SER A 1 72 ? 2.747 0.588 -18.582 1.00 88.38 72 SER A CA 1
ATOM 546 C C . SER A 1 72 ? 1.736 1.486 -19.313 1.00 88.38 72 SER A C 1
ATOM 548 O O . SER A 1 72 ? 1.692 1.462 -20.544 1.00 88.38 72 SER A O 1
ATOM 550 N N . PRO A 1 73 ? 0.896 2.249 -18.585 1.00 86.81 73 PRO A N 1
ATOM 551 C CA . PRO A 1 73 ? -0.252 2.959 -19.160 1.00 86.81 73 PRO A CA 1
ATOM 552 C C . PRO A 1 73 ? 0.116 3.970 -20.257 1.00 86.81 73 PRO A C 1
ATOM 554 O O . PRO A 1 73 ? -0.736 4.316 -21.065 1.00 86.81 73 PRO A O 1
ATOM 557 N N . GLU A 1 74 ? 1.371 4.417 -20.309 1.00 85.50 74 GLU A N 1
ATOM 558 C CA . GLU A 1 74 ? 1.898 5.292 -21.364 1.00 85.50 74 GLU A CA 1
ATOM 559 C C . GLU A 1 74 ? 2.185 4.556 -22.685 1.00 85.50 74 GLU A C 1
ATOM 561 O O . GLU A 1 74 ? 2.202 5.175 -23.744 1.00 85.50 74 GLU A O 1
ATOM 566 N N . TYR A 1 75 ? 2.392 3.237 -22.638 1.00 87.81 75 TYR A N 1
ATOM 567 C CA . TYR A 1 75 ? 2.835 2.424 -23.776 1.00 87.81 75 TYR A CA 1
ATOM 568 C C . TYR A 1 75 ? 1.792 1.394 -24.223 1.00 87.81 75 TYR A C 1
ATOM 570 O O . TYR A 1 75 ? 1.709 1.076 -25.406 1.00 87.81 75 TYR A O 1
ATOM 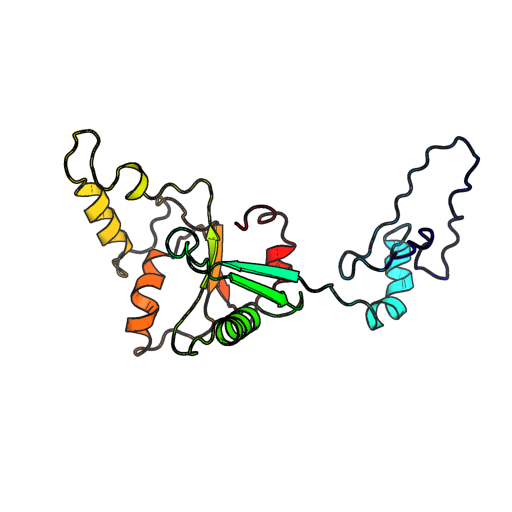578 N N . VAL A 1 76 ? 0.995 0.858 -23.295 1.00 90.06 76 VAL A N 1
ATOM 579 C CA . VAL A 1 76 ? -0.023 -0.165 -23.575 1.00 90.06 76 VAL A CA 1
ATOM 580 C C . VAL A 1 76 ? -1.409 0.460 -23.432 1.00 90.06 76 VAL A C 1
ATOM 582 O O . VAL A 1 76 ? -2.043 0.382 -22.378 1.00 90.06 76 VAL A O 1
ATOM 585 N N . THR A 1 77 ? -1.865 1.114 -24.500 1.00 90.88 77 THR A N 1
ATOM 586 C CA . THR A 1 77 ? -3.090 1.929 -24.495 1.00 90.88 77 THR A CA 1
ATOM 587 C C . THR A 1 77 ? -4.277 1.296 -25.219 1.00 90.88 77 THR A C 1
ATOM 589 O O . THR A 1 77 ? -5.405 1.647 -24.880 1.00 90.88 77 THR A O 1
ATOM 592 N N . ASP A 1 78 ? -4.070 0.349 -26.146 1.00 90.75 78 ASP A N 1
ATOM 593 C CA . ASP A 1 78 ? -5.156 -0.267 -26.927 1.00 90.75 78 ASP A CA 1
ATOM 594 C C . ASP A 1 78 ? -4.955 -1.783 -27.201 1.00 90.75 78 ASP A C 1
ATOM 596 O O . ASP A 1 78 ? -4.116 -2.152 -28.027 1.00 90.75 78 ASP A O 1
ATOM 600 N N . PRO A 1 79 ? -5.705 -2.678 -26.520 1.00 90.62 79 PRO A N 1
ATOM 601 C CA . PRO A 1 79 ? -6.525 -2.386 -25.349 1.00 90.62 79 PRO A CA 1
ATOM 602 C C . PRO A 1 79 ? -5.641 -2.153 -24.108 1.00 90.62 79 PRO A C 1
ATOM 604 O O . PRO A 1 79 ? -4.627 -2.837 -23.927 1.00 90.62 79 PRO A O 1
ATOM 607 N N . PRO A 1 80 ? -6.032 -1.253 -23.190 1.00 93.69 80 PRO A N 1
ATOM 608 C CA . PRO A 1 80 ? -5.284 -1.045 -21.960 1.00 93.69 80 PRO A CA 1
ATOM 609 C C . PRO A 1 80 ? -5.366 -2.295 -21.078 1.00 93.69 80 PRO A C 1
ATOM 611 O O . PRO A 1 80 ? -6.451 -2.796 -20.761 1.00 93.69 80 PRO A O 1
ATOM 614 N N . VAL A 1 81 ? -4.217 -2.791 -20.623 1.00 95.75 81 VAL A N 1
ATOM 615 C CA . VAL A 1 81 ? -4.163 -3.989 -19.779 1.00 95.75 81 VAL A CA 1
ATOM 616 C C . VAL A 1 81 ? -4.174 -3.577 -18.310 1.00 95.75 81 VAL A C 1
ATOM 618 O O . VAL A 1 81 ? -3.238 -2.955 -17.807 1.00 95.75 81 VAL A O 1
ATOM 621 N N . SER A 1 82 ? -5.245 -3.937 -17.597 1.00 96.62 82 SER A N 1
ATOM 622 C CA . SER A 1 82 ? -5.377 -3.644 -16.167 1.00 96.62 82 SER A CA 1
ATOM 623 C C . SER A 1 82 ? -5.978 -4.793 -15.361 1.00 96.62 82 SER A C 1
ATOM 625 O O . SER A 1 82 ? -6.678 -5.656 -15.898 1.00 96.62 82 SER A O 1
ATOM 627 N N . ARG A 1 83 ? -5.688 -4.816 -14.057 1.00 97.12 83 ARG A N 1
ATOM 628 C CA . ARG A 1 83 ? -6.230 -5.776 -13.083 1.00 97.12 83 ARG A CA 1
ATOM 629 C C . ARG A 1 83 ? -6.608 -5.053 -11.799 1.00 97.12 83 ARG A C 1
ATOM 631 O O . ARG A 1 83 ? -5.871 -4.184 -11.348 1.00 97.12 83 ARG A O 1
ATOM 638 N N . THR A 1 84 ? -7.726 -5.428 -11.186 1.00 97.94 84 THR A N 1
ATOM 639 C CA . THR A 1 84 ? -8.123 -4.919 -9.867 1.00 97.94 84 THR A CA 1
ATOM 640 C C . THR A 1 84 ? -8.089 -6.054 -8.861 1.00 97.94 84 THR A C 1
ATOM 642 O O . THR A 1 84 ? -8.760 -7.066 -9.049 1.00 97.94 84 THR A O 1
ATOM 645 N N . LEU A 1 85 ? -7.307 -5.883 -7.799 1.00 98.06 85 LEU A N 1
ATOM 646 C CA . LEU A 1 85 ? -7.097 -6.894 -6.769 1.00 98.06 85 LEU A CA 1
ATOM 647 C C . LEU A 1 85 ? -7.663 -6.420 -5.429 1.00 98.06 85 LEU A C 1
ATOM 649 O O . LEU A 1 85 ? -7.551 -5.246 -5.074 1.00 98.06 85 LEU A O 1
ATOM 653 N N . SER A 1 86 ? -8.247 -7.353 -4.674 1.00 97.94 86 SER A N 1
ATOM 654 C CA . SER A 1 86 ? -8.555 -7.162 -3.256 1.00 97.94 86 SER A CA 1
ATOM 655 C C . SER A 1 86 ? -7.421 -7.750 -2.424 1.00 97.94 86 SER A C 1
ATOM 657 O O . SER A 1 86 ? -7.260 -8.967 -2.361 1.00 97.94 86 SER A O 1
ATOM 659 N N . CYS A 1 87 ? -6.630 -6.887 -1.795 1.00 97.81 87 CYS A N 1
ATOM 660 C CA . CYS A 1 87 ? -5.413 -7.273 -1.091 1.00 97.81 87 CYS A CA 1
ATOM 661 C C . CYS A 1 87 ? -5.595 -7.113 0.425 1.00 97.81 87 CYS A C 1
ATOM 663 O O . CYS A 1 87 ? -5.940 -6.014 0.872 1.00 97.81 87 CYS A O 1
ATOM 665 N N . PRO A 1 88 ? -5.348 -8.155 1.243 1.00 97.81 88 PRO A N 1
ATOM 666 C CA . PRO A 1 88 ? -5.373 -8.023 2.697 1.00 97.81 88 PRO A CA 1
ATOM 667 C C . PRO A 1 88 ? -4.399 -6.942 3.160 1.00 97.81 88 PRO A C 1
ATOM 669 O O . PRO A 1 88 ? -3.234 -6.936 2.769 1.00 97.81 88 PRO A O 1
ATOM 672 N N . ALA A 1 89 ? -4.859 -6.013 3.995 1.00 97.00 89 ALA A N 1
ATOM 673 C CA . ALA A 1 89 ? -4.033 -4.877 4.401 1.00 97.00 89 ALA A CA 1
ATOM 674 C C . ALA A 1 89 ? -2.784 -5.282 5.201 1.00 97.00 89 ALA A C 1
ATOM 676 O O . ALA A 1 89 ? -1.791 -4.560 5.217 1.00 97.00 89 ALA A O 1
ATOM 677 N N . ASP A 1 90 ? -2.830 -6.424 5.879 1.00 96.62 90 ASP A N 1
ATOM 678 C CA . ASP A 1 90 ? -1.728 -7.023 6.625 1.00 96.62 90 ASP A CA 1
ATOM 679 C C . ASP A 1 90 ? -0.853 -7.978 5.803 1.00 96.62 90 ASP A C 1
ATOM 681 O O . ASP A 1 90 ? 0.148 -8.460 6.341 1.00 96.62 90 ASP A O 1
ATOM 685 N N . ALA A 1 91 ? -1.177 -8.205 4.524 1.00 98.00 91 ALA A N 1
ATOM 686 C CA . ALA A 1 91 ? -0.286 -8.890 3.598 1.00 98.00 91 ALA A CA 1
ATOM 687 C C . ALA A 1 91 ? 1.011 -8.094 3.417 1.00 98.00 91 ALA A C 1
ATOM 689 O O . ALA A 1 91 ? 1.026 -6.863 3.502 1.00 98.00 91 ALA A O 1
ATOM 690 N N . VAL A 1 92 ? 2.100 -8.811 3.159 1.00 98.25 92 VAL A N 1
ATOM 691 C CA . VAL A 1 92 ? 3.395 -8.220 2.816 1.00 98.25 92 VAL A CA 1
ATOM 692 C C . VAL A 1 92 ? 3.487 -7.964 1.312 1.00 98.25 92 VAL A C 1
ATOM 694 O O . VAL A 1 92 ? 2.788 -8.609 0.525 1.00 98.25 92 VAL A O 1
ATOM 697 N N . PHE A 1 93 ? 4.344 -7.035 0.893 1.00 97.94 93 PHE A N 1
ATOM 698 C CA . PHE A 1 93 ? 4.519 -6.695 -0.526 1.00 97.94 93 PHE A CA 1
ATOM 699 C C . PHE A 1 93 ? 4.967 -7.884 -1.387 1.00 97.94 93 PHE A C 1
ATOM 701 O O . PHE A 1 93 ? 4.612 -7.948 -2.560 1.00 97.94 93 PHE A O 1
ATOM 708 N N . TYR A 1 94 ? 5.663 -8.866 -0.815 1.00 96.88 94 TYR A N 1
ATOM 709 C CA . TYR A 1 94 ? 6.001 -10.107 -1.512 1.00 96.88 94 TYR A CA 1
ATOM 710 C C . TYR A 1 94 ? 4.743 -10.874 -1.955 1.00 96.88 94 TYR A C 1
ATOM 712 O O . TYR A 1 94 ? 4.644 -11.306 -3.101 1.00 96.88 94 TYR A O 1
ATOM 720 N N . HIS A 1 95 ? 3.723 -10.971 -1.092 1.00 97.50 95 HIS A N 1
ATOM 721 C CA . HIS A 1 95 ? 2.440 -11.574 -1.468 1.00 97.50 95 HIS A CA 1
ATOM 722 C C . HIS A 1 95 ? 1.695 -10.741 -2.512 1.00 97.50 95 HIS A C 1
ATOM 724 O O . HIS A 1 95 ? 1.010 -11.310 -3.359 1.00 97.50 95 HIS A O 1
ATOM 730 N N . LEU A 1 96 ? 1.840 -9.411 -2.486 1.00 97.69 96 LEU A N 1
ATOM 731 C CA . LEU A 1 96 ? 1.294 -8.567 -3.546 1.00 97.69 96 LEU A CA 1
ATOM 732 C C . LEU A 1 96 ? 1.964 -8.863 -4.893 1.00 97.69 96 LEU A C 1
ATOM 734 O O . LEU A 1 96 ? 1.266 -9.026 -5.889 1.00 97.69 96 LEU A O 1
ATOM 738 N N . HIS A 1 97 ? 3.292 -8.983 -4.924 1.00 96.44 97 HIS A N 1
ATOM 739 C CA . HIS A 1 97 ? 4.025 -9.363 -6.130 1.00 96.44 97 HIS A CA 1
ATOM 740 C C . HIS A 1 97 ? 3.578 -10.736 -6.657 1.00 96.44 97 HIS A C 1
ATOM 742 O O . HIS A 1 97 ? 3.233 -10.848 -7.829 1.00 96.44 97 HIS A O 1
ATOM 748 N N . MET A 1 98 ? 3.465 -11.752 -5.796 1.00 96.06 98 MET A N 1
ATOM 749 C CA . MET A 1 98 ? 2.934 -13.066 -6.192 1.00 96.06 98 MET A CA 1
ATOM 750 C C . MET A 1 98 ? 1.503 -12.976 -6.750 1.00 96.06 98 MET A C 1
ATOM 752 O O . MET A 1 98 ? 1.186 -13.608 -7.756 1.00 96.06 98 MET A O 1
ATOM 756 N N . ALA A 1 99 ? 0.637 -12.156 -6.146 1.00 97.38 99 ALA A N 1
ATOM 757 C CA . ALA A 1 99 ? -0.716 -11.937 -6.654 1.00 97.38 99 ALA A CA 1
ATOM 758 C C . ALA A 1 99 ? -0.720 -11.265 -8.039 1.00 97.38 99 ALA A C 1
ATOM 760 O O . ALA A 1 99 ? -1.546 -11.619 -8.880 1.00 97.38 99 ALA A O 1
ATOM 761 N N . LEU A 1 100 ? 0.211 -10.340 -8.302 1.00 96.75 100 LEU A N 1
ATOM 762 C CA . LEU A 1 100 ? 0.393 -9.737 -9.626 1.00 96.75 100 LEU A CA 1
ATOM 763 C C . LEU A 1 100 ? 0.863 -10.765 -10.652 1.00 96.75 100 LEU A C 1
ATOM 765 O O . LEU A 1 100 ? 0.291 -10.827 -11.737 1.00 96.75 100 LEU A O 1
ATOM 769 N N . GLN A 1 101 ? 1.832 -11.609 -10.292 1.00 95.94 101 GLN A N 1
ATOM 770 C CA . GLN A 1 101 ? 2.313 -12.685 -11.160 1.00 95.94 101 GLN A CA 1
ATOM 771 C C . GLN A 1 101 ? 1.150 -13.574 -11.624 1.00 95.94 101 GLN A C 1
ATOM 773 O O . GLN A 1 101 ? 0.957 -13.773 -12.820 1.00 95.94 101 GLN A O 1
ATOM 778 N N . VAL A 1 102 ? 0.288 -13.997 -10.695 1.00 96.50 102 VAL A N 1
ATOM 779 C CA . VAL A 1 102 ? -0.915 -14.780 -11.021 1.00 96.50 102 VAL A CA 1
ATOM 780 C C . VAL A 1 102 ? -1.912 -13.977 -11.866 1.00 96.50 102 VAL A C 1
ATOM 782 O O . VAL A 1 102 ? -2.409 -14.478 -12.871 1.00 96.50 102 VAL A O 1
ATOM 785 N N . ALA A 1 103 ? -2.210 -12.728 -11.493 1.00 97.06 103 ALA A N 1
ATOM 786 C CA . ALA A 1 103 ? -3.228 -11.913 -12.164 1.00 97.06 103 ALA A CA 1
ATOM 787 C C . ALA A 1 103 ? -2.869 -11.536 -13.614 1.00 97.06 103 ALA A C 1
ATOM 789 O O . ALA A 1 103 ? -3.768 -11.329 -14.440 1.00 97.06 103 ALA A O 1
ATOM 790 N N . PHE A 1 104 ? -1.574 -11.432 -13.915 1.00 95.88 104 PHE A N 1
ATOM 791 C CA . PHE A 1 104 ? -1.050 -11.116 -15.244 1.00 95.88 104 PHE A CA 1
ATOM 792 C C . PHE A 1 104 ? -0.491 -12.337 -15.993 1.00 95.88 104 PHE A C 1
ATOM 794 O O . PHE A 1 104 ? -0.118 -12.201 -17.155 1.00 95.88 104 PHE A O 1
ATOM 801 N N . GLY A 1 105 ? -0.477 -13.526 -15.379 1.00 95.50 105 GLY A N 1
ATOM 802 C CA . GLY A 1 105 ? 0.063 -14.743 -15.993 1.00 95.50 105 GLY A CA 1
ATOM 803 C C . GLY A 1 105 ? 1.580 -14.698 -16.203 1.00 95.50 105 GLY A C 1
ATOM 804 O O . GLY A 1 105 ? 2.086 -15.269 -17.166 1.00 95.50 105 GLY A O 1
ATOM 805 N N . TRP A 1 106 ? 2.301 -13.982 -15.343 1.00 94.31 106 TRP A N 1
ATOM 806 C CA . TRP A 1 106 ? 3.756 -13.870 -15.401 1.00 94.31 106 TRP A CA 1
ATOM 807 C C . TRP A 1 106 ? 4.446 -15.049 -14.704 1.00 94.31 106 TRP A C 1
ATOM 809 O O . TRP A 1 106 ? 3.875 -15.717 -13.840 1.00 94.31 106 TRP A O 1
ATOM 819 N N . SER A 1 107 ? 5.689 -15.310 -15.112 1.00 89.12 107 SER A N 1
ATOM 820 C CA . SER A 1 107 ? 6.552 -16.317 -14.491 1.00 89.12 107 SER A CA 1
ATOM 821 C C . SER A 1 107 ? 7.366 -15.704 -13.353 1.00 89.12 107 SER A C 1
ATOM 823 O O . SER A 1 107 ? 7.882 -14.594 -13.475 1.00 89.12 107 SER A O 1
ATOM 825 N N . THR A 1 108 ? 7.563 -16.458 -12.270 1.00 83.12 108 THR A N 1
ATOM 826 C CA . THR A 1 108 ? 8.328 -16.028 -11.087 1.00 83.12 108 THR A CA 1
ATOM 827 C C . THR A 1 108 ? 9.842 -16.143 -11.309 1.00 83.12 108 THR A C 1
ATOM 829 O O . THR A 1 108 ? 10.532 -16.859 -10.585 1.00 83.12 108 THR A O 1
ATOM 832 N N . THR A 1 109 ? 10.349 -15.508 -12.363 1.00 81.31 109 THR A N 1
ATOM 833 C CA . THR A 1 109 ? 11.740 -15.646 -12.832 1.00 81.31 109 THR A CA 1
ATOM 834 C C . THR A 1 109 ? 12.555 -14.364 -12.719 1.00 81.31 109 THR A C 1
ATOM 836 O O . THR A 1 109 ? 13.751 -14.395 -12.992 1.00 81.31 109 THR A O 1
ATOM 839 N N . HIS A 1 110 ? 11.918 -13.262 -12.318 1.00 78.31 110 HIS A N 1
ATOM 840 C CA . HIS A 1 110 ? 12.516 -11.933 -12.277 1.00 78.31 110 HIS A CA 1
ATOM 841 C C . HIS A 1 110 ? 12.355 -11.287 -10.904 1.00 78.31 110 HIS A C 1
ATOM 843 O O . HIS A 1 110 ? 11.350 -11.475 -10.213 1.00 78.31 110 HIS A O 1
ATOM 849 N N . SER A 1 111 ? 13.351 -10.493 -10.549 1.00 87.25 111 SER A N 1
ATOM 850 C CA . SER A 1 111 ? 13.376 -9.571 -9.431 1.00 87.25 111 SER A CA 1
ATOM 851 C C . SER A 1 111 ? 12.372 -8.459 -9.665 1.00 87.25 111 SER A C 1
ATOM 853 O O . SER A 1 111 ? 11.884 -8.200 -10.769 1.00 87.25 111 SER A O 1
ATOM 855 N N . PHE A 1 112 ? 12.010 -7.817 -8.568 1.00 90.00 112 PHE A N 1
ATOM 856 C CA . PHE A 1 112 ? 10.984 -6.803 -8.578 1.00 90.00 112 PHE A CA 1
ATOM 857 C C . PHE A 1 112 ? 11.250 -5.767 -7.499 1.00 90.00 112 PHE A C 1
ATOM 859 O O . PHE A 1 112 ? 11.887 -6.013 -6.472 1.00 90.00 112 PHE A O 1
ATOM 866 N N . ASP A 1 113 ? 10.671 -4.601 -7.704 1.00 92.31 113 ASP A N 1
ATOM 867 C CA . ASP A 1 113 ? 10.525 -3.589 -6.685 1.00 92.31 113 ASP A CA 1
ATOM 868 C C . ASP A 1 113 ? 9.198 -2.854 -6.864 1.00 92.31 113 ASP A C 1
ATOM 870 O O . ASP A 1 113 ? 8.594 -2.826 -7.935 1.00 92.31 113 ASP A O 1
ATOM 874 N N . PHE A 1 114 ? 8.728 -2.272 -5.770 1.00 94.19 114 PHE A N 1
ATOM 875 C CA . PHE A 1 114 ? 7.651 -1.297 -5.768 1.00 94.19 114 PHE A CA 1
ATOM 876 C C . PHE A 1 114 ? 8.241 0.037 -5.349 1.00 94.19 114 PHE A C 1
ATOM 878 O O . PHE A 1 114 ? 9.014 0.092 -4.392 1.00 94.19 114 PHE A O 1
ATOM 885 N N . ALA A 1 115 ? 7.858 1.118 -6.015 1.00 93.00 115 ALA A N 1
ATOM 886 C CA . ALA A 1 115 ? 8.375 2.437 -5.698 1.00 93.00 115 ALA A CA 1
ATOM 887 C C . ALA A 1 115 ? 7.263 3.481 -5.647 1.00 93.00 115 ALA A C 1
ATOM 889 O O . ALA A 1 115 ? 6.272 3.397 -6.371 1.00 93.00 115 ALA A O 1
ATOM 890 N N . VAL A 1 116 ? 7.448 4.475 -4.780 1.00 93.25 116 VAL A N 1
ATOM 891 C CA . VAL A 1 116 ? 6.655 5.706 -4.787 1.00 93.25 116 VAL A CA 1
ATOM 892 C C . VAL A 1 116 ? 7.454 6.739 -5.563 1.00 93.25 116 VAL A C 1
ATOM 894 O O . VAL A 1 116 ? 8.521 7.155 -5.103 1.00 93.25 116 VAL A O 1
ATOM 897 N N . ALA A 1 117 ? 6.962 7.123 -6.739 1.00 89.50 117 ALA A N 1
ATOM 898 C CA . ALA A 1 117 ? 7.602 8.135 -7.569 1.00 89.50 117 ALA A CA 1
ATOM 899 C C . ALA A 1 117 ? 7.672 9.481 -6.834 1.00 89.50 117 ALA A C 1
ATOM 901 O O . ALA A 1 117 ? 6.764 9.850 -6.082 1.00 89.50 117 ALA A O 1
ATOM 902 N N . ASN A 1 118 ? 8.762 10.211 -7.041 1.00 89.56 118 ASN A N 1
ATOM 903 C CA . ASN A 1 118 ? 8.848 11.601 -6.635 1.00 89.56 118 ASN A CA 1
ATOM 904 C C . ASN A 1 118 ? 8.205 12.476 -7.725 1.00 89.56 118 ASN A C 1
ATOM 906 O O . ASN A 1 118 ? 8.747 12.533 -8.824 1.00 89.56 118 ASN A O 1
ATOM 910 N N . PRO A 1 119 ? 7.079 13.164 -7.462 1.00 85.88 119 PRO A N 1
ATOM 911 C CA . PRO A 1 119 ? 6.445 14.007 -8.476 1.00 85.88 119 PRO A CA 1
ATOM 912 C C . PRO A 1 119 ? 7.297 15.222 -8.858 1.00 85.88 119 PRO A C 1
ATOM 914 O O . PRO A 1 119 ? 7.098 15.781 -9.929 1.00 85.88 119 PRO A O 1
ATOM 917 N N . ASP A 1 120 ? 8.248 15.608 -8.004 1.00 85.25 120 ASP A N 1
ATOM 918 C CA . ASP A 1 120 ? 9.176 16.708 -8.270 1.00 85.25 120 ASP A CA 1
ATOM 919 C C . ASP A 1 120 ? 10.403 16.241 -9.077 1.00 85.25 120 ASP A C 1
ATOM 921 O O . ASP A 1 120 ? 11.259 17.047 -9.442 1.00 85.25 120 ASP A O 1
ATOM 925 N N . TYR A 1 121 ? 10.524 14.934 -9.343 1.00 83.88 121 TYR A N 1
ATOM 926 C CA . TYR A 1 121 ? 11.602 14.413 -10.168 1.00 83.88 121 TYR A CA 1
ATOM 927 C C . TYR A 1 121 ? 11.351 14.723 -11.637 1.00 83.88 121 TYR A C 1
ATOM 929 O O . TYR A 1 121 ? 10.364 14.294 -12.233 1.00 83.88 121 TYR A O 1
ATOM 937 N N . VAL A 1 122 ? 12.320 15.399 -12.240 1.00 75.12 122 VAL A N 1
ATOM 938 C CA . VAL A 1 122 ? 12.392 15.582 -13.682 1.00 75.12 122 VAL A CA 1
ATOM 939 C C . VAL A 1 122 ? 13.540 14.725 -14.187 1.00 75.12 122 VAL A C 1
ATOM 941 O O . VAL A 1 122 ? 14.693 14.936 -13.808 1.00 75.12 122 VAL A O 1
ATOM 944 N N . SER A 1 123 ? 13.231 13.752 -15.046 1.00 69.25 123 SER A N 1
ATOM 945 C CA . SER A 1 123 ? 14.273 12.960 -15.696 1.00 69.25 123 SER A CA 1
ATOM 946 C C . SER A 1 123 ? 15.151 13.893 -16.540 1.00 69.25 123 SER A C 1
ATOM 948 O O . SER A 1 123 ? 14.620 14.565 -17.431 1.00 69.25 123 SER A O 1
ATOM 950 N N . PRO A 1 124 ? 16.482 13.917 -16.326 1.00 62.84 124 PRO A N 1
ATOM 951 C CA . PRO A 1 124 ? 17.400 14.726 -17.130 1.00 62.84 124 PRO A CA 1
ATOM 952 C C . PRO A 1 124 ? 17.304 14.415 -18.629 1.00 62.84 124 PRO A C 1
ATOM 954 O O . PRO A 1 124 ? 17.538 15.278 -19.467 1.00 62.84 124 PRO A O 1
ATOM 957 N N . PHE A 1 125 ? 16.904 13.186 -18.971 1.00 56.72 125 PHE A N 1
ATOM 958 C CA . PHE A 1 125 ? 16.712 12.756 -20.352 1.00 56.72 125 PHE A CA 1
ATOM 959 C C . PHE A 1 125 ? 15.377 13.243 -20.939 1.00 56.72 125 PHE A C 1
ATOM 961 O O . PHE A 1 125 ? 15.305 13.564 -22.122 1.00 56.72 125 PHE A O 1
ATOM 968 N N . ALA A 1 126 ? 14.324 13.340 -20.116 1.00 54.44 126 ALA A N 1
ATOM 969 C CA . ALA A 1 126 ? 12.994 13.779 -20.544 1.00 54.44 126 ALA A CA 1
ATOM 970 C C . ALA A 1 126 ? 12.847 15.309 -20.601 1.00 54.44 126 ALA A C 1
ATOM 972 O O . ALA A 1 126 ? 12.126 15.806 -21.459 1.00 54.44 126 ALA A O 1
ATOM 973 N N . ALA A 1 127 ? 13.548 16.055 -19.737 1.00 54.16 127 ALA A N 1
ATOM 974 C CA . ALA A 1 127 ? 13.486 17.523 -19.694 1.00 54.16 127 ALA A CA 1
ATOM 975 C C . ALA A 1 127 ? 13.891 18.185 -21.021 1.00 54.16 127 ALA A C 1
ATOM 977 O O . ALA A 1 127 ? 13.398 19.253 -21.362 1.00 54.16 127 ALA A O 1
ATOM 978 N N . ASN A 1 128 ? 14.785 17.519 -21.751 1.00 49.91 128 ASN A N 1
ATOM 979 C CA . ASN A 1 128 ? 15.472 18.050 -22.919 1.00 49.91 128 ASN A CA 1
ATOM 980 C C . ASN A 1 128 ? 15.427 17.086 -24.121 1.00 49.91 128 ASN A C 1
ATOM 982 O O . ASN A 1 128 ? 16.020 17.359 -25.155 1.00 49.91 128 ASN A O 1
ATOM 986 N N . GLY A 1 129 ? 14.776 15.920 -24.007 1.00 54.31 129 GLY A N 1
ATOM 987 C CA . GLY A 1 129 ? 14.779 14.890 -25.060 1.00 54.31 129 GLY A CA 1
ATOM 988 C C . GLY A 1 129 ? 16.172 14.338 -25.398 1.00 54.31 129 GLY A C 1
ATOM 989 O O . GLY A 1 129 ? 16.381 13.830 -26.497 1.00 54.31 129 GLY A O 1
ATOM 990 N N . GLY A 1 130 ? 17.142 14.482 -24.487 1.00 54.41 130 GLY A N 1
ATOM 991 C CA . GLY A 1 130 ? 18.559 14.234 -24.765 1.00 54.41 130 GLY A CA 1
ATOM 992 C C . GLY A 1 130 ? 19.212 15.290 -25.666 1.00 54.41 130 GLY A C 1
ATOM 993 O O . GLY A 1 130 ? 20.273 15.025 -26.224 1.00 54.41 130 GLY A O 1
ATOM 994 N N . VAL A 1 131 ? 18.590 16.462 -25.820 1.00 52.22 131 VAL A N 1
ATOM 995 C CA . VAL A 1 131 ? 19.017 17.556 -26.694 1.00 52.22 131 VAL A CA 1
ATOM 996 C C . VAL A 1 131 ? 19.267 18.820 -25.861 1.00 52.22 131 VAL A C 1
ATOM 998 O O . VAL A 1 131 ? 18.366 19.320 -25.197 1.00 52.22 131 VAL A O 1
ATOM 1001 N N . GLY A 1 132 ? 20.489 19.343 -25.862 1.00 57.59 132 GLY A N 1
ATOM 1002 C CA . GLY A 1 132 ? 20.859 20.572 -25.165 1.00 57.59 132 GLY A CA 1
ATOM 1003 C C . GLY A 1 132 ? 20.057 21.790 -25.637 1.00 57.59 132 GLY A C 1
ATOM 1004 O O . GLY A 1 132 ? 19.371 21.762 -26.660 1.00 57.59 132 GLY A O 1
ATOM 1005 N N . ALA A 1 133 ? 20.168 22.901 -24.901 1.00 58.28 133 ALA A N 1
ATOM 1006 C CA . ALA A 1 133 ? 19.493 24.166 -25.227 1.00 58.28 133 ALA A CA 1
ATOM 1007 C C . ALA A 1 133 ? 19.850 24.728 -26.626 1.00 58.28 133 ALA A C 1
ATOM 1009 O O . ALA A 1 133 ? 19.170 25.618 -27.131 1.00 58.28 133 ALA A O 1
ATOM 1010 N N . ASP A 1 134 ? 20.912 24.208 -27.241 1.00 64.38 134 ASP A N 1
ATOM 1011 C CA . ASP A 1 134 ? 21.427 24.508 -28.577 1.00 64.38 134 ASP A CA 1
ATOM 1012 C C . ASP A 1 134 ? 20.935 23.542 -29.675 1.00 64.38 134 ASP A C 1
ATOM 1014 O O . ASP A 1 134 ? 21.301 23.697 -30.841 1.00 64.38 134 ASP A O 1
ATOM 1018 N N . GLY A 1 135 ? 20.109 22.547 -29.340 1.00 61.41 135 GLY A N 1
ATOM 1019 C CA . GLY A 1 135 ? 19.621 21.554 -30.298 1.00 61.41 135 GLY A CA 1
ATOM 1020 C C . GLY A 1 135 ? 20.613 20.420 -30.604 1.00 61.41 135 GLY A C 1
ATOM 1021 O O . GLY A 1 135 ? 20.336 19.601 -31.482 1.00 61.41 135 GLY A O 1
ATOM 1022 N N . GLN A 1 136 ? 21.757 20.344 -29.912 1.00 63.72 136 GLN A N 1
ATOM 1023 C CA . GLN A 1 136 ? 22.731 19.251 -30.042 1.00 63.72 136 GLN A CA 1
ATOM 1024 C C . GLN A 1 136 ? 22.443 18.122 -29.044 1.00 63.72 136 GLN A C 1
ATOM 1026 O O . GLN A 1 136 ? 21.863 18.380 -27.997 1.00 63.72 136 GLN A O 1
ATOM 1031 N N . PRO A 1 137 ? 22.870 16.871 -29.299 1.00 63.28 137 PRO A N 1
ATOM 1032 C CA . PRO A 1 137 ? 22.796 15.814 -28.297 1.00 63.28 137 PRO A CA 1
ATOM 1033 C C . PRO A 1 137 ? 23.524 16.238 -27.018 1.00 63.28 137 PRO A C 1
ATOM 1035 O O . PRO A 1 137 ? 24.703 16.596 -27.060 1.00 63.28 137 PRO A O 1
ATOM 1038 N N . ASP A 1 138 ? 22.840 16.183 -25.879 1.00 71.56 138 ASP A N 1
ATOM 1039 C CA . ASP A 1 138 ? 23.433 16.506 -24.586 1.00 71.56 138 ASP A CA 1
ATOM 1040 C C . ASP A 1 138 ? 24.315 15.338 -24.120 1.00 71.56 138 ASP A C 1
ATOM 1042 O O . ASP A 1 138 ? 23.932 14.477 -23.322 1.00 71.56 138 ASP A O 1
ATOM 1046 N N . PHE A 1 139 ? 25.534 15.300 -24.660 1.00 70.06 139 PHE A N 1
ATOM 1047 C CA . PHE A 1 139 ? 26.558 14.326 -24.292 1.00 70.06 139 PHE A CA 1
ATOM 1048 C C . PHE A 1 139 ? 26.901 14.380 -22.799 1.00 70.06 139 PHE A C 1
ATOM 1050 O O . PHE A 1 139 ? 27.357 13.375 -22.251 1.00 70.06 139 PHE A O 1
ATOM 1057 N N . SER A 1 140 ? 26.677 15.518 -22.130 1.00 68.06 140 SER A N 1
ATOM 1058 C CA . SER A 1 140 ? 26.917 15.654 -20.695 1.00 68.06 140 SER A CA 1
ATOM 1059 C C . SER A 1 140 ? 25.854 14.910 -19.885 1.00 68.06 140 SER A C 1
ATOM 1061 O O . SER A 1 140 ? 26.213 14.088 -19.040 1.00 68.06 140 SER A O 1
ATOM 1063 N N . ALA A 1 141 ? 24.573 15.063 -20.237 1.00 65.12 141 ALA A N 1
ATOM 1064 C CA . ALA A 1 141 ? 23.477 14.291 -19.659 1.00 65.12 141 ALA A CA 1
ATOM 1065 C C . ALA A 1 141 ? 23.607 12.790 -19.961 1.00 65.12 141 ALA A C 1
ATOM 1067 O O . ALA A 1 141 ? 23.355 11.958 -19.086 1.00 65.12 141 ALA A O 1
ATOM 1068 N N . LEU A 1 142 ? 24.063 12.422 -21.165 1.00 70.12 142 LEU A N 1
ATOM 1069 C CA . LEU A 1 142 ? 24.349 11.028 -21.516 1.00 70.12 142 LEU A CA 1
ATOM 1070 C C . LEU A 1 142 ? 25.493 10.449 -20.671 1.00 70.12 142 LEU A C 1
ATOM 1072 O O . LEU A 1 142 ? 25.376 9.345 -20.144 1.00 70.12 142 LEU A O 1
ATOM 1076 N N . MET A 1 143 ? 26.595 11.184 -20.510 1.00 70.25 143 MET A N 1
ATOM 1077 C CA . MET A 1 143 ? 27.718 10.752 -19.674 1.00 70.25 143 MET A CA 1
ATOM 1078 C C . MET A 1 143 ? 27.330 10.659 -18.200 1.00 70.25 143 MET A C 1
ATOM 1080 O O . MET A 1 143 ? 27.771 9.741 -17.510 1.00 70.25 143 MET A O 1
ATOM 1084 N N . GLU A 1 144 ? 26.494 11.566 -17.702 1.00 67.75 144 GLU A N 1
ATOM 1085 C CA . GLU A 1 144 ? 25.972 11.493 -16.340 1.00 67.75 144 GLU A CA 1
ATOM 1086 C C . GLU A 1 144 ? 25.034 10.293 -16.157 1.00 67.75 144 GLU A C 1
ATOM 1088 O O . GLU A 1 144 ? 25.145 9.566 -15.169 1.00 67.75 144 GLU A O 1
ATOM 1093 N N . HIS A 1 145 ? 24.186 10.005 -17.145 1.00 68.00 145 HIS A N 1
ATOM 1094 C CA . HIS A 1 145 ? 23.362 8.799 -17.175 1.00 68.00 145 HIS A CA 1
ATOM 1095 C C . HIS A 1 145 ? 24.219 7.520 -17.157 1.00 68.00 145 HIS A C 1
ATOM 1097 O O . HIS A 1 145 ? 23.987 6.629 -16.340 1.00 68.00 145 HIS A O 1
ATOM 1103 N N . LEU A 1 146 ? 25.273 7.456 -17.979 1.00 67.88 146 LEU A N 1
ATOM 1104 C CA . LEU A 1 146 ? 26.237 6.349 -17.986 1.00 67.88 146 LEU A CA 1
ATOM 1105 C C . LEU A 1 146 ? 26.969 6.210 -16.641 1.00 67.88 146 LEU A C 1
ATOM 1107 O O . LEU A 1 146 ? 27.170 5.092 -16.166 1.00 67.88 146 LEU A O 1
ATOM 1111 N N . LYS A 1 147 ? 27.329 7.326 -15.991 1.00 66.94 147 LYS A N 1
ATOM 1112 C CA . LYS A 1 147 ? 27.931 7.321 -14.648 1.00 66.94 147 LYS A CA 1
ATOM 1113 C C . LYS A 1 147 ? 26.971 6.780 -13.587 1.00 66.94 147 LYS A C 1
ATOM 1115 O O . LYS A 1 147 ? 27.406 5.989 -12.759 1.00 66.94 147 LYS A O 1
ATOM 1120 N N . ARG A 1 148 ? 25.682 7.141 -13.628 1.00 63.69 148 ARG A N 1
ATOM 1121 C CA . ARG A 1 148 ? 24.654 6.620 -12.700 1.00 63.69 148 ARG A CA 1
ATOM 1122 C C . ARG A 1 148 ? 24.381 5.128 -12.881 1.00 63.69 148 ARG A C 1
ATOM 1124 O O . ARG A 1 148 ? 23.982 4.458 -11.935 1.00 63.69 148 ARG A O 1
ATOM 1131 N N . MET A 1 149 ? 24.606 4.600 -14.082 1.00 60.09 149 MET A N 1
ATOM 1132 C CA . MET A 1 149 ? 24.506 3.165 -14.351 1.00 60.09 149 MET A CA 1
ATOM 1133 C C . MET A 1 149 ? 25.763 2.381 -13.951 1.00 60.09 149 MET A C 1
ATOM 1135 O O . MET A 1 149 ? 25.718 1.153 -13.937 1.00 60.09 149 MET A O 1
ATOM 1139 N N . ASN A 1 150 ? 26.875 3.048 -13.619 1.00 62.97 150 ASN A N 1
ATOM 1140 C CA . ASN A 1 150 ? 28.100 2.371 -13.211 1.00 62.97 150 ASN A CA 1
ATOM 1141 C C . ASN A 1 150 ? 28.037 1.983 -11.719 1.00 62.97 150 ASN A C 1
ATOM 1143 O O . ASN A 1 150 ? 28.119 2.865 -10.864 1.00 62.97 150 ASN A O 1
ATOM 1147 N N . PRO A 1 151 ? 27.990 0.683 -11.371 1.00 55.78 151 PRO A N 1
ATOM 1148 C CA . PRO A 1 151 ? 27.907 0.230 -9.981 1.00 55.78 151 PRO A CA 1
ATOM 1149 C C . PRO A 1 151 ? 29.143 0.576 -9.130 1.00 55.78 151 PRO A C 1
ATOM 1151 O O . PRO A 1 151 ? 29.076 0.484 -7.906 1.00 55.78 151 PRO A O 1
ATOM 1154 N N . ALA A 1 152 ? 30.265 0.975 -9.744 1.00 56.59 152 ALA A N 1
ATOM 1155 C CA . ALA A 1 152 ? 31.459 1.443 -9.037 1.00 56.59 152 ALA A CA 1
ATOM 1156 C C . ALA A 1 152 ? 31.364 2.911 -8.575 1.00 56.59 152 ALA A C 1
ATOM 1158 O O . ALA A 1 152 ? 32.156 3.343 -7.737 1.00 56.59 152 ALA A O 1
ATOM 1159 N N . HIS A 1 153 ? 30.426 3.693 -9.116 1.00 56.38 153 HIS A N 1
ATOM 1160 C CA . HIS A 1 153 ? 30.091 5.007 -8.580 1.00 56.38 153 HIS A CA 1
ATOM 1161 C C . HIS A 1 153 ? 29.013 4.828 -7.511 1.00 56.38 153 HIS A C 1
ATOM 1163 O O . HIS A 1 153 ? 27.893 4.409 -7.792 1.00 56.38 153 HIS A O 1
ATOM 1169 N N . GLY A 1 154 ? 29.378 5.103 -6.257 1.00 57.06 154 GLY A N 1
ATOM 1170 C CA . GLY A 1 154 ? 28.423 5.132 -5.154 1.00 57.06 154 GLY A CA 1
ATOM 1171 C C . GLY A 1 154 ? 27.304 6.143 -5.413 1.00 57.06 154 GLY A C 1
ATOM 1172 O O . GLY A 1 154 ? 27.444 7.052 -6.229 1.00 57.06 154 GLY A O 1
ATOM 1173 N N . ALA A 1 155 ? 26.185 5.979 -4.712 1.00 63.47 155 ALA A N 1
ATOM 1174 C CA . ALA A 1 155 ? 25.030 6.843 -4.898 1.00 63.47 155 ALA A CA 1
ATOM 1175 C C . ALA A 1 155 ? 25.374 8.296 -4.509 1.00 63.47 155 ALA A C 1
ATOM 1177 O O . ALA A 1 155 ? 25.715 8.567 -3.356 1.00 63.47 155 ALA A O 1
ATOM 1178 N N . ASP A 1 156 ? 25.312 9.208 -5.480 1.00 68.69 156 ASP A N 1
ATOM 1179 C CA . ASP A 1 156 ? 25.606 10.631 -5.305 1.00 68.69 156 ASP A CA 1
ATOM 1180 C C . ASP A 1 156 ? 24.473 11.310 -4.511 1.00 68.69 156 ASP A C 1
ATOM 1182 O O . ASP A 1 156 ? 23.334 11.326 -4.982 1.00 68.69 156 ASP A O 1
ATOM 1186 N N . PRO A 1 157 ? 24.738 11.877 -3.319 1.00 71.62 157 PRO A N 1
ATOM 1187 C CA . PRO A 1 157 ? 23.720 12.569 -2.527 1.00 71.62 157 PRO A CA 1
ATOM 1188 C C . PRO A 1 157 ? 23.159 13.833 -3.190 1.00 71.62 157 PRO A C 1
ATOM 1190 O O . PRO A 1 157 ? 22.108 14.313 -2.767 1.00 71.62 157 PRO A O 1
ATOM 1193 N N . SER A 1 158 ? 23.874 14.395 -4.169 1.00 74.12 158 SER A N 1
ATOM 1194 C CA . SER A 1 158 ? 23.461 15.579 -4.926 1.00 74.12 158 SER A CA 1
ATOM 1195 C C . SER A 1 158 ? 22.604 15.247 -6.150 1.00 74.12 158 SER A C 1
ATOM 1197 O O . SER A 1 158 ? 22.030 16.153 -6.757 1.00 74.12 158 SER A O 1
ATOM 1199 N N . ALA A 1 159 ? 22.468 13.961 -6.491 1.00 73.31 159 ALA A N 1
ATOM 1200 C CA . ALA A 1 159 ? 21.618 13.533 -7.589 1.00 73.31 159 ALA A CA 1
ATOM 1201 C C . ALA A 1 159 ? 20.127 13.805 -7.288 1.00 73.31 159 ALA A C 1
ATOM 1203 O O . ALA A 1 159 ? 19.687 13.752 -6.137 1.00 73.31 159 ALA A O 1
ATOM 1204 N N . PRO A 1 160 ? 19.310 14.081 -8.319 1.00 78.56 160 PRO A N 1
ATOM 1205 C CA . PRO A 1 160 ? 17.873 14.211 -8.155 1.00 78.56 160 PRO A CA 1
ATOM 1206 C C . PRO A 1 160 ? 17.263 12.876 -7.712 1.00 78.56 160 PRO A C 1
ATOM 1208 O O . PRO A 1 160 ? 17.496 11.822 -8.307 1.00 78.56 160 PRO A O 1
ATOM 1211 N N . GLN A 1 161 ? 16.444 12.936 -6.664 1.00 86.38 161 GLN A N 1
ATOM 1212 C CA . GLN A 1 161 ? 15.772 11.774 -6.097 1.00 86.38 161 GLN A CA 1
ATOM 1213 C C . GLN A 1 161 ? 14.578 11.357 -6.964 1.00 86.38 161 GLN A C 1
ATOM 1215 O O . GLN A 1 161 ? 13.546 12.023 -6.946 1.00 86.38 161 GLN A O 1
ATOM 1220 N N . GLU A 1 162 ? 14.686 10.224 -7.658 1.00 86.31 162 GLU A N 1
ATOM 1221 C CA . GLU A 1 162 ? 13.609 9.687 -8.508 1.00 86.31 162 GLU A CA 1
ATOM 1222 C C . GLU A 1 162 ? 12.447 9.076 -7.709 1.00 86.31 162 GLU A C 1
ATOM 1224 O O . GLU A 1 162 ? 11.278 9.252 -8.050 1.00 86.31 162 GLU A O 1
ATOM 1229 N N . TYR A 1 163 ? 12.753 8.397 -6.601 1.00 91.00 163 TYR A N 1
ATOM 1230 C CA . TYR A 1 163 ? 11.759 7.694 -5.788 1.00 91.00 163 TYR A CA 1
ATOM 1231 C C . TYR A 1 163 ? 11.789 8.174 -4.341 1.00 91.00 163 TYR A C 1
ATOM 1233 O O . TYR A 1 163 ? 12.849 8.233 -3.721 1.00 91.00 163 TYR A O 1
ATOM 1241 N N . LEU A 1 164 ? 10.623 8.440 -3.757 1.00 92.88 164 LEU A N 1
ATOM 1242 C CA . LEU A 1 164 ? 10.488 8.829 -2.348 1.00 92.88 164 LEU A CA 1
ATOM 1243 C C . LEU A 1 164 ? 10.620 7.642 -1.390 1.00 92.88 164 LEU A C 1
ATOM 1245 O O . LEU A 1 164 ? 10.911 7.834 -0.207 1.00 92.88 164 LEU A O 1
ATOM 1249 N N . PHE A 1 165 ? 10.349 6.432 -1.883 1.00 94.31 165 PHE A N 1
ATOM 1250 C CA . PHE A 1 165 ? 10.368 5.190 -1.118 1.00 94.31 165 PHE A CA 1
ATOM 1251 C C . PHE A 1 165 ? 10.425 3.979 -2.046 1.00 94.31 165 PHE A C 1
ATOM 1253 O O . PHE A 1 165 ? 9.815 4.008 -3.117 1.00 94.31 165 PHE A O 1
ATOM 1260 N N . ARG A 1 166 ? 11.104 2.907 -1.621 1.00 94.12 166 ARG A N 1
ATOM 1261 C CA . ARG A 1 166 ? 11.163 1.640 -2.359 1.00 94.12 166 ARG A CA 1
ATOM 1262 C C . ARG A 1 166 ? 10.925 0.437 -1.449 1.00 94.12 166 ARG A C 1
ATOM 1264 O O . ARG A 1 166 ? 11.429 0.360 -0.328 1.00 94.12 166 ARG A O 1
ATOM 1271 N N . VAL A 1 167 ? 10.189 -0.538 -1.966 1.00 95.31 167 VAL A N 1
ATOM 1272 C CA . VAL A 1 167 ? 10.067 -1.883 -1.407 1.00 95.31 167 VAL A CA 1
ATOM 1273 C C . VAL A 1 167 ? 10.741 -2.844 -2.372 1.00 95.31 167 VAL A C 1
ATOM 1275 O O . VAL A 1 167 ? 10.293 -2.980 -3.505 1.00 95.31 167 VAL A O 1
ATOM 1278 N N . VAL A 1 168 ? 11.818 -3.486 -1.937 1.00 93.12 168 VAL A N 1
ATOM 1279 C CA . VAL A 1 168 ? 12.707 -4.267 -2.803 1.00 93.12 168 VAL A CA 1
ATOM 1280 C C . VAL A 1 168 ? 12.553 -5.765 -2.564 1.00 93.12 168 VAL A C 1
ATOM 1282 O O . VAL A 1 168 ? 12.196 -6.198 -1.460 1.00 93.12 168 VAL A O 1
ATOM 1285 N N . ASP A 1 169 ? 12.859 -6.547 -3.595 1.00 91.25 169 ASP A N 1
ATOM 1286 C CA . ASP A 1 169 ? 12.926 -8.004 -3.547 1.00 91.25 169 ASP A CA 1
ATOM 1287 C C . ASP A 1 169 ? 13.756 -8.499 -2.332 1.00 91.25 169 ASP A C 1
ATOM 1289 O O . ASP A 1 169 ? 14.872 -8.010 -2.070 1.00 91.25 169 ASP A O 1
ATOM 1293 N N . PRO A 1 170 ? 13.209 -9.424 -1.513 1.00 89.31 170 PRO A N 1
ATOM 1294 C CA . PRO A 1 170 ? 13.910 -9.973 -0.361 1.00 89.31 170 PRO A CA 1
ATOM 1295 C C . PRO A 1 170 ? 15.167 -10.755 -0.733 1.00 89.31 170 PRO A C 1
ATOM 1297 O O . PRO A 1 170 ? 16.121 -10.685 0.042 1.00 89.31 170 PRO A O 1
ATOM 1300 N N . VAL A 1 171 ? 15.202 -11.417 -1.898 1.00 83.81 171 VAL A N 1
A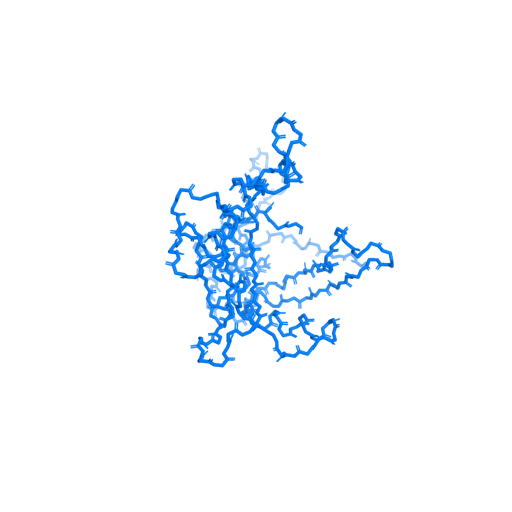TOM 1301 C CA . VAL A 1 171 ? 16.282 -12.338 -2.284 1.00 83.81 171 VAL A CA 1
ATOM 1302 C C . VAL A 1 171 ? 17.638 -11.636 -2.191 1.00 83.81 171 VAL A C 1
ATOM 1304 O O . VAL A 1 171 ? 17.826 -10.542 -2.729 1.00 83.81 171 VAL A O 1
ATOM 1307 N N . GLU A 1 172 ? 18.585 -12.235 -1.471 1.00 72.00 172 GLU A N 1
ATOM 1308 C CA . GLU A 1 172 ? 19.935 -11.688 -1.335 1.00 72.00 172 GLU A CA 1
ATOM 1309 C C . GLU A 1 172 ? 20.693 -11.774 -2.661 1.00 72.00 172 GLU A C 1
ATOM 1311 O O . GLU A 1 172 ? 20.500 -12.696 -3.452 1.00 72.00 172 GLU A O 1
ATOM 1316 N N . GLN A 1 173 ? 21.546 -10.784 -2.928 1.00 64.31 173 GLN A N 1
ATOM 1317 C CA . GLN A 1 173 ? 22.367 -10.791 -4.134 1.00 64.31 173 GLN A CA 1
ATOM 1318 C C . GLN A 1 173 ? 23.375 -11.938 -4.053 1.00 64.31 173 GLN A C 1
ATOM 1320 O O . GLN A 1 173 ? 24.292 -11.926 -3.236 1.00 64.31 173 GLN A O 1
ATOM 1325 N N . THR A 1 174 ? 23.207 -12.922 -4.929 1.00 62.88 174 THR A N 1
ATOM 1326 C CA . THR A 1 174 ? 24.201 -13.968 -5.163 1.00 62.88 174 THR A CA 1
ATOM 1327 C C . THR A 1 174 ? 25.015 -13.639 -6.410 1.00 62.88 174 THR A C 1
ATOM 1329 O O . THR A 1 174 ? 24.585 -12.867 -7.268 1.00 62.88 174 THR A O 1
ATOM 1332 N N . MET A 1 175 ? 26.172 -14.282 -6.563 1.00 55.16 175 MET A N 1
ATOM 1333 C CA . MET A 1 175 ? 27.033 -14.157 -7.750 1.00 55.16 175 MET A CA 1
ATOM 1334 C C . MET A 1 175 ? 26.326 -14.469 -9.088 1.00 55.16 175 MET A C 1
ATOM 1336 O O . MET A 1 175 ? 26.795 -14.044 -10.137 1.00 55.16 175 MET A O 1
ATOM 1340 N N . PHE A 1 176 ? 25.178 -15.157 -9.057 1.00 56.59 176 PHE A N 1
ATOM 1341 C CA . PHE A 1 176 ? 24.361 -15.492 -10.230 1.00 56.59 176 PHE A CA 1
ATOM 1342 C C . PHE A 1 176 ? 23.155 -14.558 -10.435 1.00 56.59 176 PHE A C 1
ATOM 1344 O O . PHE A 1 176 ? 22.444 -14.682 -11.426 1.00 56.59 176 PHE A O 1
ATOM 1351 N N . SER A 1 177 ? 22.930 -13.596 -9.534 1.00 59.47 177 SER A N 1
ATOM 1352 C CA . SER A 1 177 ? 21.794 -12.655 -9.592 1.00 59.47 177 SER A CA 1
ATOM 1353 C C . SER A 1 177 ? 22.020 -11.476 -10.552 1.00 59.47 177 SER A C 1
ATOM 1355 O O . SER A 1 177 ? 21.181 -10.586 -10.647 1.00 59.47 177 SER A O 1
ATOM 1357 N N . GLY A 1 178 ? 23.177 -11.426 -11.223 1.00 58.09 178 GLY A N 1
ATOM 1358 C CA . GLY A 1 178 ? 23.679 -10.227 -11.894 1.00 58.09 178 GLY A CA 1
ATOM 1359 C C . GLY A 1 178 ? 22.821 -9.730 -13.057 1.00 58.09 178 GLY A C 1
ATOM 1360 O O . GLY A 1 178 ? 22.578 -8.533 -13.130 1.00 58.09 178 GLY A O 1
ATOM 1361 N N . VAL A 1 179 ? 22.340 -10.620 -13.934 1.00 61.38 179 VAL A N 1
ATOM 1362 C CA . VAL A 1 179 ? 21.624 -10.233 -15.173 1.00 61.38 179 VAL A CA 1
ATOM 1363 C C . VAL A 1 179 ? 20.281 -9.576 -14.873 1.00 61.38 179 VAL A C 1
ATOM 1365 O O . VAL A 1 179 ? 19.907 -8.586 -15.491 1.00 61.38 179 VAL A O 1
ATOM 1368 N N . ASP A 1 180 ? 19.573 -10.112 -13.892 1.00 62.72 180 ASP A N 1
ATOM 1369 C CA . ASP A 1 180 ? 18.225 -9.679 -13.554 1.00 62.72 180 ASP A CA 1
ATOM 1370 C C . ASP A 1 180 ? 18.219 -8.391 -12.702 1.00 62.72 180 ASP A C 1
ATOM 1372 O O . ASP A 1 180 ? 17.233 -7.663 -12.653 1.00 62.72 180 ASP A O 1
ATOM 1376 N N . ARG A 1 181 ? 19.369 -8.046 -12.105 1.00 65.25 181 ARG A N 1
ATOM 1377 C CA . ARG A 1 181 ? 19.533 -6.907 -11.188 1.00 65.25 181 ARG A CA 1
ATOM 1378 C C . ARG A 1 181 ? 20.434 -5.786 -11.708 1.00 65.25 181 ARG A C 1
ATOM 1380 O O . ARG A 1 181 ? 20.727 -4.852 -10.962 1.00 65.25 181 ARG A O 1
ATOM 1387 N N . VAL A 1 182 ? 20.838 -5.820 -12.984 1.00 62.09 182 VAL A N 1
ATOM 1388 C CA . VAL A 1 182 ? 21.728 -4.806 -13.601 1.00 62.09 182 VAL A CA 1
ATOM 1389 C C . VAL A 1 182 ? 21.204 -3.379 -13.396 1.00 62.09 182 VAL A C 1
ATOM 1391 O O . VAL A 1 182 ? 21.976 -2.464 -13.123 1.00 62.09 182 VAL A O 1
ATOM 1394 N N . HIS A 1 183 ? 19.884 -3.189 -13.453 1.00 62.97 183 HIS A N 1
ATOM 1395 C CA . HIS A 1 183 ? 19.250 -1.877 -13.299 1.00 6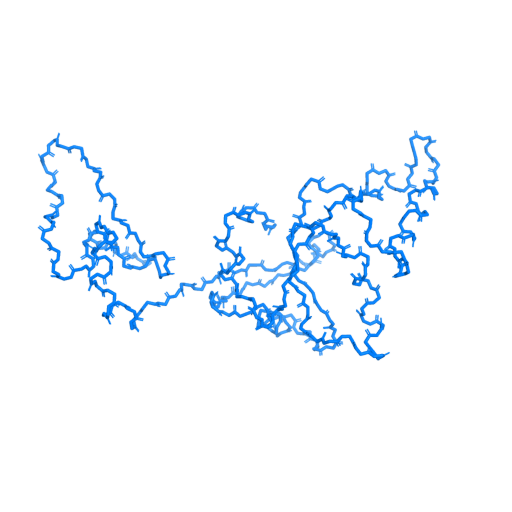2.97 183 HIS A CA 1
ATOM 1396 C C . HIS A 1 183 ? 18.864 -1.532 -11.850 1.00 62.97 183 HIS A C 1
ATOM 1398 O O . HIS A 1 183 ? 18.285 -0.475 -11.601 1.00 62.97 183 HIS A O 1
ATOM 1404 N N . GLU A 1 184 ? 19.138 -2.391 -10.861 1.00 64.56 184 GLU A N 1
ATOM 1405 C CA . GLU A 1 184 ? 18.843 -2.072 -9.457 1.00 64.56 184 GLU A CA 1
ATOM 1406 C C . GLU A 1 184 ? 19.756 -0.973 -8.914 1.00 64.56 184 GLU A C 1
ATOM 1408 O O . GLU A 1 184 ? 19.273 -0.096 -8.198 1.00 64.56 184 GLU A O 1
ATOM 1413 N N . GLY A 1 185 ? 21.048 -1.003 -9.266 1.00 62.25 185 GLY A N 1
ATOM 1414 C CA . GLY A 1 185 ? 22.059 -0.070 -8.760 1.00 62.25 185 GLY A CA 1
ATOM 1415 C C . GLY A 1 185 ? 21.737 1.389 -9.082 1.00 62.25 185 GLY A C 1
ATOM 1416 O O . GLY A 1 185 ? 21.738 2.223 -8.180 1.00 62.25 185 GLY A O 1
ATOM 1417 N N . GLY A 1 186 ? 21.349 1.670 -10.330 1.00 62.31 186 GLY A N 1
ATOM 1418 C CA . GLY A 1 186 ? 21.001 3.022 -10.786 1.00 62.31 186 GLY A CA 1
ATOM 1419 C C . GLY A 1 186 ? 19.715 3.594 -10.179 1.00 62.31 186 GLY A C 1
ATOM 1420 O O . GLY A 1 186 ? 19.483 4.794 -10.268 1.00 62.31 186 GLY A O 1
ATOM 1421 N N . ARG A 1 187 ? 18.886 2.758 -9.536 1.00 71.19 187 ARG A N 1
ATOM 1422 C CA . ARG A 1 187 ? 17.639 3.174 -8.867 1.00 71.19 187 ARG A CA 1
ATOM 1423 C C . ARG A 1 187 ? 17.818 3.444 -7.370 1.00 71.19 187 ARG A C 1
ATOM 1425 O O . ARG A 1 187 ? 16.867 3.860 -6.705 1.00 71.19 187 ARG A O 1
ATOM 1432 N N . ARG A 1 188 ? 19.010 3.185 -6.815 1.00 77.19 188 ARG A N 1
ATOM 1433 C CA . ARG A 1 188 ? 19.316 3.453 -5.403 1.00 77.19 188 ARG A CA 1
ATOM 1434 C C . ARG A 1 188 ? 19.698 4.913 -5.228 1.00 77.19 188 ARG A C 1
ATOM 1436 O O . ARG A 1 188 ? 20.464 5.464 -6.008 1.00 77.19 188 ARG A O 1
ATOM 1443 N N . HIS A 1 189 ? 19.206 5.516 -4.157 1.00 82.31 189 HIS A N 1
ATOM 1444 C CA . HIS A 1 189 ? 19.516 6.898 -3.826 1.00 82.31 189 HIS A CA 1
ATOM 1445 C C . HIS A 1 189 ? 19.646 7.051 -2.303 1.00 82.31 189 HIS A C 1
ATOM 1447 O O . HIS A 1 189 ? 18.832 6.463 -1.585 1.00 82.31 189 HIS A O 1
ATOM 1453 N N . PRO A 1 190 ? 20.616 7.828 -1.772 1.00 84.94 190 PRO A N 1
ATOM 1454 C CA . PRO A 1 190 ? 20.869 7.894 -0.327 1.00 84.94 190 PRO A CA 1
ATOM 1455 C C . PRO A 1 190 ? 19.663 8.397 0.476 1.00 84.94 190 PRO A C 1
ATOM 1457 O O . PRO A 1 190 ? 19.439 7.969 1.604 1.00 84.94 190 PRO A O 1
ATOM 1460 N N . ASN A 1 191 ? 18.850 9.267 -0.133 1.00 86.94 191 ASN A N 1
ATOM 1461 C CA . ASN A 1 191 ? 17.657 9.841 0.496 1.00 86.94 191 ASN A CA 1
ATOM 1462 C C . ASN A 1 191 ? 16.380 9.007 0.277 1.00 86.94 191 ASN A C 1
ATOM 1464 O O . ASN A 1 191 ? 15.298 9.421 0.699 1.00 86.94 191 ASN A O 1
ATOM 1468 N N . THR A 1 192 ? 16.475 7.846 -0.380 1.00 90.19 192 THR A N 1
ATOM 1469 C CA . THR A 1 192 ? 15.337 6.958 -0.658 1.00 90.19 192 THR A CA 1
ATOM 1470 C C . THR A 1 192 ? 15.348 5.780 0.314 1.00 90.19 192 THR A C 1
ATOM 1472 O O . THR A 1 192 ? 16.206 4.906 0.205 1.00 90.19 192 THR A O 1
ATOM 1475 N N . PRO A 1 193 ? 14.398 5.705 1.264 1.00 93.19 193 PRO A N 1
ATOM 1476 C CA . PRO A 1 193 ? 14.322 4.579 2.182 1.00 93.19 193 PRO A CA 1
ATOM 1477 C C . PRO A 1 193 ? 13.935 3.297 1.438 1.00 93.19 193 PRO A C 1
ATOM 1479 O O . PRO A 1 193 ? 12.996 3.303 0.638 1.00 93.19 193 PRO A O 1
ATOM 1482 N N . GLU A 1 194 ? 14.606 2.193 1.773 1.00 94.06 194 GLU A N 1
ATOM 1483 C CA . GLU A 1 194 ? 14.325 0.857 1.237 1.00 94.06 194 GLU A CA 1
ATOM 1484 C C . GLU A 1 194 ? 13.785 -0.070 2.343 1.00 94.06 194 GLU A C 1
ATOM 1486 O O . GLU A 1 194 ? 14.266 -0.066 3.483 1.00 94.06 194 GLU A O 1
ATOM 1491 N N . LYS A 1 195 ? 12.775 -0.885 2.018 1.00 95.75 195 LYS A N 1
ATOM 1492 C CA . LYS A 1 195 ? 12.269 -1.978 2.869 1.00 95.75 195 LYS A CA 1
ATOM 1493 C C . LYS A 1 195 ? 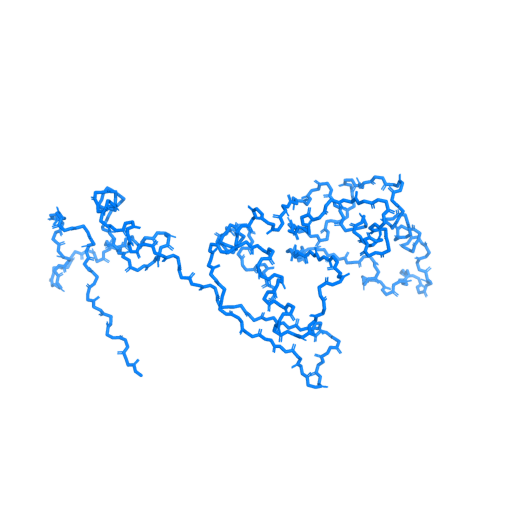12.206 -3.284 2.084 1.00 95.75 195 LYS A C 1
ATOM 1495 O O . LYS A 1 195 ? 11.929 -3.266 0.892 1.00 95.75 195 LYS A O 1
ATOM 1500 N N . LYS A 1 196 ? 12.423 -4.423 2.746 1.00 95.75 196 LYS A N 1
ATOM 1501 C CA . LYS A 1 196 ? 12.285 -5.744 2.116 1.00 95.75 196 LYS A CA 1
ATOM 1502 C C . LYS A 1 196 ? 10.815 -6.147 1.986 1.00 95.75 196 LYS A C 1
ATOM 1504 O O . LYS A 1 196 ? 10.032 -5.960 2.922 1.00 95.75 196 LYS A O 1
ATOM 1509 N N . ALA A 1 197 ? 10.443 -6.688 0.827 1.00 96.50 197 ALA A N 1
ATOM 1510 C CA . ALA A 1 197 ? 9.050 -6.976 0.492 1.00 96.50 197 ALA A CA 1
ATOM 1511 C C . ALA A 1 197 ? 8.416 -8.095 1.335 1.00 96.50 197 ALA A C 1
ATOM 1513 O O . ALA A 1 197 ? 7.195 -8.143 1.450 1.00 96.50 197 ALA A O 1
ATOM 1514 N N . ASP A 1 198 ? 9.215 -8.973 1.937 1.00 96.56 198 ASP A N 1
ATOM 1515 C CA . ASP A 1 198 ? 8.779 -10.062 2.822 1.00 96.56 198 ASP A CA 1
ATOM 1516 C C . ASP A 1 198 ? 8.451 -9.600 4.253 1.00 96.56 198 ASP A C 1
ATOM 1518 O O . ASP A 1 198 ? 7.753 -10.298 4.984 1.00 96.56 198 ASP A O 1
ATOM 1522 N N . ASN A 1 199 ? 8.903 -8.404 4.642 1.00 96.50 199 ASN A N 1
ATOM 1523 C CA . ASN A 1 199 ? 8.786 -7.876 6.005 1.00 96.50 199 ASN A CA 1
ATOM 1524 C C . ASN A 1 199 ? 8.001 -6.561 6.098 1.00 96.50 199 ASN A C 1
ATOM 1526 O O . ASN A 1 199 ? 7.798 -6.030 7.193 1.00 96.50 199 ASN A O 1
ATOM 1530 N N . TYR A 1 200 ? 7.552 -6.017 4.966 1.00 97.81 200 TYR A N 1
ATOM 1531 C CA . TYR A 1 200 ? 6.822 -4.757 4.913 1.00 97.81 200 TYR A CA 1
ATOM 1532 C C . TYR A 1 200 ? 5.383 -4.987 4.457 1.00 97.81 200 TYR A C 1
ATOM 1534 O O . TYR A 1 200 ? 5.139 -5.549 3.390 1.00 97.81 200 TYR A O 1
ATOM 1542 N N . LYS A 1 201 ? 4.421 -4.589 5.293 1.00 97.94 201 LYS A N 1
ATOM 1543 C CA . LYS A 1 201 ? 2.987 -4.809 5.077 1.00 97.94 201 LYS A CA 1
ATOM 1544 C C . LYS A 1 201 ? 2.361 -3.679 4.277 1.00 97.94 201 LYS A C 1
ATOM 1546 O O . LYS A 1 201 ? 2.739 -2.522 4.444 1.00 97.94 201 LYS A O 1
ATOM 1551 N N . LEU A 1 202 ? 1.334 -3.995 3.491 1.00 97.50 202 LEU A N 1
ATOM 1552 C CA . LEU A 1 202 ? 0.637 -3.020 2.648 1.00 97.50 202 LEU A CA 1
ATOM 1553 C C . LEU A 1 202 ? 0.128 -1.816 3.449 1.00 97.50 202 LEU A C 1
ATOM 1555 O O . LEU A 1 202 ? 0.348 -0.678 3.041 1.00 97.50 202 LEU A O 1
ATOM 1559 N N . TYR A 1 203 ? -0.466 -2.040 4.629 1.00 96.00 203 TYR A N 1
ATOM 1560 C CA . TYR A 1 203 ? -0.958 -0.931 5.453 1.00 96.00 203 TYR A CA 1
ATOM 1561 C C . TYR A 1 203 ? 0.143 0.007 5.937 1.00 96.00 203 TYR A C 1
ATOM 1563 O O . TYR A 1 203 ? -0.137 1.167 6.212 1.00 96.00 203 TYR A O 1
ATOM 1571 N N . GLN A 1 204 ? 1.382 -0.476 6.070 1.00 96.19 204 GLN A N 1
ATOM 1572 C CA . GLN A 1 204 ? 2.487 0.371 6.510 1.00 96.19 204 GLN A CA 1
ATOM 1573 C C . GLN A 1 204 ? 2.861 1.401 5.448 1.00 96.19 204 GLN A C 1
ATOM 1575 O O . GLN A 1 204 ? 3.389 2.436 5.827 1.00 96.19 204 GLN A O 1
ATOM 1580 N N . LEU A 1 205 ? 2.579 1.128 4.167 1.00 95.75 205 LEU A N 1
ATOM 1581 C CA . LEU A 1 205 ? 2.773 2.086 3.084 1.00 95.75 205 LEU A CA 1
ATOM 1582 C C . LEU A 1 205 ? 1.498 2.886 2.798 1.00 95.75 205 LEU A C 1
ATOM 1584 O O . LEU A 1 205 ? 1.531 4.110 2.767 1.00 95.75 205 LEU A O 1
ATOM 1588 N N . PHE A 1 206 ? 0.367 2.207 2.594 1.00 94.31 206 PHE A N 1
ATOM 1589 C CA . PHE A 1 206 ? -0.860 2.855 2.120 1.00 94.31 206 PHE A CA 1
ATOM 1590 C C . PHE A 1 206 ? -1.567 3.708 3.181 1.00 94.31 206 PHE A C 1
ATOM 1592 O O . PHE A 1 206 ? -2.250 4.667 2.826 1.00 94.31 206 PHE A O 1
ATOM 1599 N N . ASP A 1 207 ? -1.403 3.399 4.473 1.00 93.12 207 ASP A N 1
ATOM 1600 C CA . ASP A 1 207 ? -1.930 4.249 5.547 1.00 93.12 207 ASP A CA 1
ATOM 1601 C C . ASP A 1 207 ? -0.913 5.323 5.997 1.00 93.12 207 ASP A C 1
ATOM 1603 O O . ASP A 1 207 ? -1.260 6.139 6.851 1.00 93.12 207 ASP A O 1
ATOM 1607 N N . ASP A 1 208 ? 0.315 5.349 5.456 1.00 94.00 208 ASP A N 1
ATOM 1608 C CA . ASP A 1 208 ? 1.340 6.335 5.830 1.00 94.00 208 ASP A CA 1
ATOM 1609 C C . ASP A 1 208 ? 0.991 7.721 5.255 1.00 94.00 208 ASP A C 1
ATOM 1611 O O . ASP A 1 208 ? 0.967 7.887 4.029 1.00 94.00 208 ASP A O 1
ATOM 1615 N N . PRO A 1 209 ? 0.759 8.742 6.104 1.00 92.31 209 PRO A N 1
ATOM 1616 C CA . PRO A 1 209 ? 0.417 10.087 5.651 1.00 92.31 209 PRO A CA 1
ATOM 1617 C C . PRO A 1 209 ? 1.443 10.704 4.695 1.00 92.31 209 PRO A C 1
ATOM 1619 O O . PRO A 1 209 ? 1.072 11.540 3.878 1.00 92.31 209 PRO A O 1
ATOM 1622 N N . LYS A 1 210 ? 2.719 10.293 4.762 1.00 91.31 210 LYS A N 1
ATOM 1623 C CA . LYS A 1 210 ? 3.779 10.808 3.884 1.00 91.31 210 LYS A CA 1
ATOM 1624 C C . LYS A 1 210 ? 3.537 10.467 2.410 1.00 91.31 210 LYS A C 1
ATOM 1626 O O . LYS A 1 210 ? 3.932 11.238 1.537 1.00 91.31 210 LYS A O 1
ATOM 1631 N N . TYR A 1 211 ? 2.910 9.323 2.134 1.00 90.31 211 TYR A N 1
ATOM 1632 C CA . TYR A 1 211 ? 2.727 8.802 0.774 1.00 90.31 211 TYR A CA 1
ATOM 1633 C C . TYR A 1 211 ? 1.265 8.820 0.308 1.00 90.31 211 TYR A C 1
ATOM 1635 O O . TYR A 1 211 ? 0.970 8.449 -0.828 1.00 90.31 211 TYR A O 1
ATOM 1643 N N . GLN A 1 212 ? 0.332 9.277 1.145 1.00 84.50 212 GLN A N 1
ATOM 1644 C CA . GLN A 1 212 ? -1.063 9.438 0.738 1.00 84.50 212 GLN A CA 1
ATOM 1645 C C . GLN A 1 212 ? -1.188 10.432 -0.425 1.00 84.50 212 GLN A C 1
ATOM 1647 O O . GLN A 1 212 ? -0.604 11.513 -0.405 1.00 84.50 212 GLN A O 1
ATOM 1652 N N . GLY A 1 213 ? -1.939 10.041 -1.459 1.00 79.69 213 GLY A N 1
ATOM 1653 C CA . GLY A 1 213 ? -2.107 10.831 -2.685 1.00 79.69 213 GLY A CA 1
ATOM 1654 C C . GLY A 1 213 ? -0.892 10.836 -3.622 1.00 79.69 213 GLY A C 1
ATOM 1655 O O . GLY A 1 213 ? -0.898 11.575 -4.598 1.00 79.69 213 GLY A O 1
ATOM 1656 N N . ARG A 1 214 ? 0.144 10.032 -3.338 1.00 79.19 214 ARG A N 1
ATOM 1657 C CA . ARG A 1 214 ? 1.362 9.911 -4.162 1.00 79.19 214 ARG A CA 1
ATOM 1658 C C . ARG A 1 214 ? 1.391 8.636 -5.018 1.00 79.19 214 ARG A C 1
ATOM 1660 O O . ARG A 1 214 ? 2.400 8.365 -5.660 1.00 79.19 214 ARG A O 1
ATOM 1667 N N . PHE A 1 215 ? 0.325 7.836 -4.995 1.00 74.62 215 PHE A N 1
ATOM 1668 C CA . PHE A 1 215 ? 0.177 6.675 -5.875 1.00 74.62 215 PHE A CA 1
ATOM 1669 C C . PHE A 1 215 ? -0.585 7.115 -7.132 1.00 74.62 215 PHE A C 1
ATOM 1671 O O . PHE A 1 215 ? -1.652 7.715 -6.963 1.00 74.62 215 PHE A O 1
ATOM 1678 N N . PRO A 1 216 ? -0.041 6.878 -8.337 1.00 55.44 216 PRO A N 1
ATOM 1679 C CA . PRO A 1 216 ? -0.720 7.184 -9.594 1.00 55.44 216 PRO A CA 1
ATOM 1680 C C . PRO A 1 216 ? -1.979 6.329 -9.805 1.00 55.44 216 PRO A C 1
ATOM 1682 O O . PRO A 1 216 ? -2.053 5.210 -9.237 1.00 55.44 216 PRO A O 1
#

Secondary structure (DSSP, 8-state):
----------S-TT---PPPPTT--S------EE-TTTSS-EESSHHHHHHHHHHHTTT--PPPEEEEEES-TTT-BTTB-EEEEEE-TTSBHHHHHHHHHHHHT--S-S--EEEEE-TT---TTTTTTTB-TTSSB-HHHHHHHHHHT-TTSPPPTTS---EEEEEE--S---TT-TTTTTTTGGG--TTS-EEETTT-BHHHHHT-TTTTT---